Protein AF-X1T463-F1 (afdb_monomer_lite)

Radius of gyration: 20.45 Å; chains: 1; bounding box: 51×56×55 Å

Organism: NCBI:txid412755

InterPro domains:
  IPR014061 Lon-like protease BrxL-like [PF13337] (107-219)
  IPR046838 BREX system Lon protease-like BrxL, N-terminal [PF20442] (1-94)

Structure (mmCIF, N/CA/C/O backbone):
data_AF-X1T463-F1
#
_entry.id   AF-X1T463-F1
#
loop_
_atom_site.group_PDB
_atom_site.id
_atom_site.type_symbol
_atom_site.label_atom_id
_atom_site.label_alt_id
_atom_site.label_comp_id
_atom_site.label_asym_id
_atom_site.label_entity_id
_atom_site.label_seq_id
_atom_site.pdbx_PDB_ins_code
_atom_site.Cartn_x
_atom_site.Cartn_y
_atom_site.Cartn_z
_atom_site.occupancy
_atom_site.B_iso_or_equiv
_atom_site.auth_seq_id
_atom_site.auth_comp_id
_atom_site.auth_asym_id
_atom_site.auth_atom_id
_atom_site.pdbx_PDB_model_num
ATOM 1 N N . ASP A 1 1 ? -11.946 -27.436 12.538 1.00 49.44 1 ASP A N 1
ATOM 2 C CA . ASP A 1 1 ? -11.330 -27.493 13.874 1.00 49.44 1 ASP A CA 1
ATOM 3 C C . ASP A 1 1 ? -10.670 -26.174 14.227 1.00 49.44 1 ASP A C 1
ATOM 5 O O . ASP A 1 1 ? -10.224 -25.470 13.329 1.00 49.44 1 ASP A O 1
ATOM 9 N N . GLU A 1 2 ? -10.655 -25.812 15.508 1.00 64.44 2 GLU A N 1
ATOM 10 C CA . GLU A 1 2 ? -10.089 -24.546 16.008 1.00 64.44 2 GLU A CA 1
ATOM 11 C C . GLU A 1 2 ? -8.576 -24.458 15.723 1.00 64.44 2 GLU A C 1
ATOM 13 O O . GLU A 1 2 ? -8.094 -23.433 15.250 1.00 64.44 2 GLU A O 1
ATOM 18 N N . ASP A 1 3 ? -7.867 -25.585 15.845 1.00 72.19 3 ASP A N 1
ATOM 19 C CA . ASP A 1 3 ? -6.441 -25.711 15.514 1.00 72.19 3 ASP A CA 1
ATOM 20 C C . ASP A 1 3 ? -6.144 -25.507 14.016 1.00 72.19 3 ASP A C 1
ATOM 22 O O . ASP A 1 3 ? -5.152 -24.878 13.648 1.00 72.19 3 ASP A O 1
ATOM 26 N N . GLU A 1 4 ? -7.023 -25.996 13.137 1.00 56.44 4 GLU A N 1
ATOM 27 C CA . GLU A 1 4 ? -6.893 -25.849 11.680 1.00 56.44 4 GLU A CA 1
ATOM 28 C C . GLU A 1 4 ? -7.124 -24.391 11.242 1.00 56.44 4 GLU A C 1
ATOM 30 O O . GLU A 1 4 ? -6.445 -23.877 10.348 1.00 56.44 4 GLU A O 1
ATOM 35 N N . ILE A 1 5 ? -8.049 -23.694 11.913 1.00 61.88 5 ILE A N 1
ATOM 36 C CA . ILE A 1 5 ? -8.297 -22.260 11.711 1.00 61.88 5 ILE A CA 1
ATOM 37 C C . ILE A 1 5 ? -7.082 -21.446 12.170 1.00 61.88 5 ILE A C 1
ATOM 39 O O . ILE A 1 5 ? -6.636 -20.558 11.442 1.00 61.88 5 ILE A O 1
ATOM 43 N N . ASP A 1 6 ? -6.511 -21.772 13.328 1.00 70.19 6 ASP A N 1
ATOM 44 C CA . ASP A 1 6 ? -5.327 -21.106 13.877 1.00 70.19 6 ASP A CA 1
ATOM 45 C C . ASP A 1 6 ? -4.077 -21.311 13.012 1.00 70.19 6 ASP A C 1
ATOM 47 O O . ASP A 1 6 ? -3.288 -20.382 12.797 1.00 70.19 6 ASP A O 1
ATOM 51 N N . GLU A 1 7 ? -3.880 -22.518 12.484 1.00 70.94 7 GLU A N 1
ATOM 52 C CA . GLU A 1 7 ? -2.789 -22.813 11.558 1.00 70.94 7 GLU A CA 1
ATOM 53 C C . GLU A 1 7 ? -2.976 -22.068 10.227 1.00 70.94 7 GLU A C 1
ATOM 55 O O . GLU A 1 7 ? -2.044 -21.416 9.739 1.00 70.94 7 GLU A O 1
ATOM 60 N N . GLY A 1 8 ? -4.200 -22.061 9.691 1.00 56.19 8 GLY A N 1
ATOM 61 C CA . GLY A 1 8 ? -4.563 -21.283 8.508 1.00 56.19 8 GLY A CA 1
ATOM 62 C C . GLY A 1 8 ? -4.327 -19.779 8.688 1.00 56.19 8 GLY A C 1
ATOM 63 O O . GLY A 1 8 ? -3.734 -19.136 7.815 1.00 56.19 8 GLY A O 1
ATOM 64 N N . LEU A 1 9 ? -4.713 -19.218 9.839 1.00 64.50 9 LEU A N 1
ATOM 65 C CA . LEU A 1 9 ? -4.503 -17.809 10.184 1.00 64.50 9 LEU A CA 1
ATOM 66 C C . LEU A 1 9 ? -3.016 -17.451 10.241 1.00 64.50 9 LEU A C 1
ATOM 68 O O . LEU A 1 9 ? -2.612 -16.454 9.640 1.00 64.50 9 LEU A O 1
ATOM 72 N N . LYS A 1 10 ? -2.179 -18.283 10.873 1.00 67.62 10 LYS A N 1
ATOM 73 C CA . LYS A 1 10 ? -0.721 -18.065 10.946 1.00 67.62 10 LYS A CA 1
ATOM 74 C C . LYS A 1 10 ? -0.061 -18.067 9.569 1.00 67.62 10 LYS A C 1
ATOM 76 O O . LYS A 1 10 ? 0.870 -17.295 9.326 1.00 67.62 10 LYS A O 1
ATOM 81 N N . ILE A 1 11 ? -0.523 -18.925 8.658 1.00 65.56 11 ILE A N 1
ATOM 82 C CA . ILE A 1 11 ? -0.016 -18.971 7.281 1.00 65.56 11 ILE A CA 1
ATOM 83 C C . ILE A 1 11 ? -0.387 -17.686 6.538 1.00 65.56 11 ILE A C 1
ATOM 85 O O . ILE A 1 11 ? 0.474 -17.086 5.890 1.00 65.56 11 ILE A O 1
ATOM 89 N N . VAL A 1 12 ? -1.642 -17.246 6.647 1.00 64.62 12 VAL A N 1
ATOM 90 C CA . VAL A 1 12 ? -2.126 -16.011 6.018 1.00 64.62 12 VAL A CA 1
ATOM 91 C C . VAL A 1 12 ? -1.382 -14.796 6.571 1.00 64.62 12 VAL A C 1
ATOM 93 O O . VAL A 1 12 ? -0.858 -13.999 5.794 1.00 64.62 12 VAL A O 1
ATOM 96 N N . GLU A 1 13 ? -1.245 -14.690 7.892 1.00 64.81 13 GLU A N 1
ATOM 97 C CA . GLU A 1 13 ? -0.521 -13.602 8.553 1.00 64.81 13 GLU A CA 1
ATOM 98 C C . GLU A 1 13 ? 0.937 -13.527 8.086 1.00 64.81 13 GLU A C 1
ATOM 100 O O . GLU A 1 13 ? 1.422 -12.452 7.724 1.00 64.81 13 GLU A O 1
ATOM 105 N N . ARG A 1 14 ? 1.627 -14.673 8.014 1.00 68.50 14 ARG A N 1
ATOM 106 C CA . ARG A 1 14 ? 3.001 -14.742 7.504 1.00 68.50 14 ARG A CA 1
ATOM 107 C C . ARG A 1 14 ? 3.087 -14.275 6.052 1.00 68.50 14 ARG A C 1
ATOM 109 O O . ARG A 1 14 ? 3.923 -13.435 5.736 1.00 68.50 14 ARG A O 1
ATOM 116 N N . GLN A 1 15 ? 2.208 -14.768 5.179 1.00 64.19 15 GLN A N 1
ATOM 117 C CA . GLN A 1 15 ? 2.212 -14.375 3.766 1.00 64.19 15 GLN A CA 1
ATOM 118 C C . GLN A 1 15 ? 1.964 -12.878 3.577 1.00 64.19 15 GLN A C 1
ATOM 120 O O . GLN A 1 15 ? 2.622 -12.250 2.750 1.00 64.19 15 GLN A O 1
ATOM 125 N N . LEU A 1 16 ? 1.042 -12.299 4.344 1.00 67.88 16 LEU A N 1
ATOM 126 C CA . LEU A 1 16 ? 0.746 -10.872 4.288 1.00 67.88 16 LEU A CA 1
ATOM 127 C C . LEU A 1 16 ? 1.915 -10.046 4.818 1.00 67.88 16 LEU A C 1
ATOM 129 O O . LEU A 1 16 ? 2.286 -9.050 4.200 1.00 67.88 16 LEU A O 1
ATOM 133 N N . LYS A 1 17 ? 2.541 -10.477 5.917 1.00 70.31 17 LYS A N 1
ATOM 134 C CA . LYS A 1 17 ? 3.707 -9.805 6.492 1.00 70.31 17 LYS A CA 1
ATOM 135 C C . LYS A 1 17 ? 4.888 -9.770 5.524 1.00 70.31 17 LYS A C 1
ATOM 137 O O . LYS A 1 17 ? 5.495 -8.716 5.381 1.00 70.31 17 LYS A O 1
ATOM 142 N N . ASP A 1 18 ? 5.176 -10.885 4.860 1.00 77.00 18 ASP A N 1
ATOM 143 C CA . ASP A 1 18 ? 6.346 -11.015 3.985 1.00 77.00 18 ASP A CA 1
ATOM 144 C C . ASP A 1 18 ? 6.153 -10.327 2.623 1.00 77.00 18 ASP A C 1
ATOM 146 O O . ASP A 1 18 ? 7.129 -9.979 1.961 1.00 77.00 18 ASP A O 1
ATOM 150 N N . ARG A 1 19 ? 4.900 -10.136 2.186 1.00 81.44 19 ARG A N 1
ATOM 151 C CA . ARG A 1 19 ? 4.562 -9.554 0.874 1.00 81.44 19 ARG A CA 1
ATOM 152 C C . ARG A 1 19 ? 4.104 -8.096 0.948 1.00 81.44 19 ARG A C 1
ATOM 154 O O . ARG A 1 19 ? 3.990 -7.454 -0.090 1.00 81.44 19 ARG A O 1
ATOM 161 N N . THR A 1 20 ? 3.819 -7.555 2.129 1.00 77.62 20 THR A N 1
ATOM 162 C CA . THR A 1 20 ? 3.377 -6.159 2.266 1.00 77.62 20 THR A CA 1
ATOM 163 C C . THR A 1 20 ? 4.576 -5.235 2.410 1.00 77.62 20 THR A C 1
ATOM 165 O O . THR A 1 20 ? 5.331 -5.345 3.372 1.00 77.62 20 THR A O 1
ATOM 168 N N . VAL A 1 21 ? 4.708 -4.277 1.495 1.00 75.50 21 VAL A N 1
ATOM 169 C CA . VAL A 1 21 ? 5.721 -3.221 1.589 1.00 75.50 21 VAL A CA 1
ATOM 170 C C . VAL A 1 21 ? 5.314 -2.231 2.680 1.00 75.50 21 VAL A C 1
ATOM 172 O O . VAL A 1 21 ? 4.239 -1.627 2.616 1.00 75.50 21 VAL A O 1
ATOM 175 N N . ARG A 1 22 ? 6.160 -2.055 3.696 1.00 76.44 22 ARG A N 1
ATOM 176 C CA . ARG A 1 22 ? 5.941 -1.059 4.752 1.00 76.44 22 ARG A CA 1
ATOM 177 C C . ARG A 1 22 ? 6.612 0.259 4.386 1.00 76.44 22 ARG A C 1
ATOM 179 O O . ARG A 1 22 ? 7.551 0.299 3.595 1.00 76.44 22 ARG A O 1
ATOM 186 N N . THR A 1 23 ? 6.149 1.347 4.998 1.00 72.50 23 THR A N 1
ATOM 187 C CA . THR A 1 23 ? 6.783 2.661 4.835 1.00 72.50 23 THR A CA 1
ATOM 188 C C . THR A 1 23 ? 8.263 2.590 5.219 1.00 72.50 23 THR A C 1
ATOM 190 O O . THR A 1 23 ? 8.583 2.216 6.347 1.00 72.50 23 THR A O 1
ATOM 193 N N . GLY A 1 24 ? 9.148 2.983 4.305 1.00 75.25 24 GLY A N 1
ATOM 194 C CA . GLY A 1 24 ? 10.603 2.923 4.469 1.00 75.25 24 GLY A CA 1
ATOM 195 C C . GLY A 1 24 ? 11.260 1.622 3.987 1.00 75.25 24 GLY A C 1
ATOM 196 O O . GLY A 1 24 ? 12.488 1.551 3.963 1.00 75.25 24 GLY A O 1
ATOM 197 N N . GLU A 1 25 ? 10.488 0.601 3.599 1.00 81.31 25 GLU A N 1
ATOM 198 C CA . GLU A 1 25 ? 10.998 -0.672 3.059 1.00 81.31 25 GLU A CA 1
ATOM 199 C C . GLU A 1 25 ? 10.956 -0.721 1.520 1.00 81.31 25 GLU A C 1
ATOM 201 O O . GLU A 1 25 ? 11.234 -1.755 0.913 1.00 81.31 25 GLU A O 1
ATOM 206 N N . GLU A 1 26 ? 10.638 0.390 0.852 1.00 87.69 26 GLU A N 1
ATOM 207 C CA . GLU A 1 26 ? 10.436 0.431 -0.599 1.00 87.69 26 GLU A CA 1
ATOM 208 C C . GLU A 1 26 ? 11.714 0.036 -1.356 1.00 87.69 26 GLU A C 1
ATOM 210 O O . GLU A 1 26 ? 11.684 -0.773 -2.287 1.00 87.69 26 GLU A O 1
ATOM 215 N N . GLU A 1 27 ? 12.862 0.565 -0.923 1.00 93.38 27 GLU A N 1
ATOM 216 C CA . GLU A 1 27 ? 14.169 0.246 -1.510 1.00 93.38 27 GLU A CA 1
ATOM 217 C C . GLU A 1 27 ? 14.628 -1.181 -1.193 1.00 93.38 27 GLU A C 1
ATOM 219 O O . GLU A 1 27 ? 15.359 -1.780 -1.980 1.00 93.38 27 GLU A O 1
ATOM 224 N N . LEU A 1 28 ? 14.154 -1.767 -0.089 1.00 92.81 28 LEU A N 1
ATOM 225 C CA . LEU A 1 28 ? 14.474 -3.144 0.281 1.00 92.81 28 LEU A CA 1
ATOM 226 C C . LEU A 1 28 ? 13.847 -4.134 -0.709 1.00 92.81 28 LEU A C 1
ATOM 228 O O . LEU A 1 28 ? 14.531 -5.023 -1.214 1.00 92.81 28 LEU A O 1
ATOM 232 N N . PHE A 1 29 ? 12.574 -3.934 -1.062 1.00 92.94 29 PHE A N 1
ATOM 233 C CA . PHE A 1 29 ? 11.896 -4.758 -2.067 1.00 92.94 29 PHE A CA 1
ATOM 234 C C . PHE A 1 29 ? 12.511 -4.596 -3.463 1.00 92.94 29 PHE A C 1
ATOM 236 O O . PHE A 1 29 ? 12.676 -5.586 -4.179 1.00 92.94 29 PHE A O 1
ATOM 243 N N . LYS A 1 30 ? 12.916 -3.377 -3.844 1.00 95.88 30 LYS A N 1
ATOM 244 C CA . LYS A 1 30 ? 13.639 -3.135 -5.105 1.00 95.88 30 LYS A CA 1
ATOM 245 C C . LYS A 1 30 ? 14.995 -3.839 -5.131 1.00 95.88 30 LYS A C 1
ATOM 247 O O . LYS A 1 30 ? 15.339 -4.455 -6.140 1.00 95.88 30 LYS A O 1
ATOM 252 N N . ALA A 1 31 ? 15.749 -3.773 -4.033 1.00 96.38 31 ALA A N 1
ATOM 253 C CA . ALA A 1 31 ? 17.024 -4.468 -3.894 1.00 96.38 31 ALA A CA 1
ATOM 254 C C . ALA A 1 31 ? 16.841 -5.988 -3.992 1.00 96.38 31 ALA A C 1
ATOM 256 O O . ALA A 1 31 ? 17.559 -6.636 -4.747 1.00 96.38 31 ALA A O 1
ATOM 257 N N . TRP A 1 32 ? 15.824 -6.553 -3.334 1.00 96.06 32 TRP A N 1
ATOM 258 C CA . TRP A 1 32 ? 15.514 -7.979 -3.450 1.00 96.06 32 TRP A CA 1
ATOM 259 C C . TRP A 1 32 ? 15.142 -8.396 -4.867 1.00 96.06 32 TRP A C 1
ATOM 261 O O . TRP A 1 32 ? 15.651 -9.416 -5.328 1.00 96.06 32 TRP A O 1
ATOM 271 N N . ALA A 1 33 ? 14.317 -7.615 -5.571 1.00 96.31 33 ALA A N 1
ATOM 272 C CA . ALA A 1 33 ? 14.009 -7.880 -6.974 1.00 96.31 33 ALA A CA 1
ATOM 273 C C . ALA A 1 33 ? 15.292 -7.913 -7.821 1.00 96.31 33 ALA A C 1
ATOM 275 O O . ALA A 1 33 ? 15.466 -8.809 -8.639 1.00 96.31 33 ALA A O 1
ATOM 276 N N . ARG A 1 34 ? 16.223 -6.980 -7.583 1.00 96.12 34 ARG A N 1
ATOM 277 C CA . ARG A 1 34 ? 17.514 -6.915 -8.282 1.00 96.12 34 ARG A CA 1
ATOM 278 C C . ARG A 1 34 ? 18.449 -8.080 -7.952 1.00 96.12 34 ARG A C 1
ATOM 280 O O . ARG A 1 34 ? 19.090 -8.605 -8.854 1.00 96.12 34 ARG A O 1
ATOM 287 N N . GLU A 1 35 ? 18.574 -8.449 -6.682 1.00 95.62 35 GLU A N 1
ATOM 288 C CA . GLU A 1 35 ? 19.527 -9.469 -6.222 1.00 95.62 35 GLU A CA 1
ATOM 289 C C . GLU A 1 35 ? 19.042 -10.892 -6.497 1.00 95.62 35 GLU A C 1
ATOM 291 O O . GLU A 1 35 ? 19.828 -11.757 -6.874 1.00 95.62 35 GLU A O 1
ATOM 296 N N . LYS A 1 36 ? 17.743 -11.140 -6.308 1.00 94.06 36 LYS A N 1
ATOM 297 C CA . LYS A 1 36 ? 17.123 -12.466 -6.451 1.00 94.06 36 LYS A CA 1
ATOM 298 C C . LYS A 1 36 ? 16.474 -12.667 -7.822 1.00 94.06 36 LYS A C 1
ATOM 300 O O . LYS A 1 36 ? 15.948 -13.741 -8.095 1.00 94.06 36 LYS A O 1
ATOM 305 N N . GLY A 1 37 ? 16.451 -11.629 -8.658 1.00 91.62 37 GLY A N 1
ATOM 306 C CA . GLY A 1 37 ? 15.768 -11.590 -9.954 1.00 91.62 37 GLY A CA 1
ATOM 307 C C . GLY A 1 37 ? 14.256 -11.361 -9.859 1.00 91.62 37 GLY A C 1
ATOM 308 O O . GLY A 1 37 ? 13.669 -10.782 -10.771 1.00 91.62 37 GLY A O 1
ATOM 309 N N . SER A 1 38 ? 13.621 -11.763 -8.754 1.00 94.75 38 SER A N 1
ATOM 310 C CA . SER A 1 38 ? 12.189 -11.567 -8.518 1.00 94.75 38 SER A CA 1
ATOM 311 C C . SER A 1 38 ? 11.845 -11.388 -7.038 1.00 94.75 38 SER A C 1
ATOM 313 O O . SER A 1 38 ? 12.544 -11.874 -6.144 1.00 94.75 38 SER A O 1
ATOM 315 N N . VAL A 1 39 ? 10.741 -10.690 -6.775 1.00 96.44 39 VAL A N 1
ATOM 316 C CA . VAL A 1 39 ? 10.135 -10.553 -5.451 1.00 96.44 39 VAL A CA 1
ATOM 317 C C . VAL A 1 39 ? 8.614 -10.592 -5.567 1.00 96.44 39 VAL A C 1
ATOM 319 O O . VAL A 1 39 ? 8.021 -9.978 -6.455 1.00 96.44 39 VAL A O 1
ATOM 322 N N . LYS A 1 40 ? 7.973 -11.304 -4.638 1.00 94.69 40 LYS A N 1
ATOM 323 C CA . LYS A 1 40 ? 6.519 -11.265 -4.490 1.00 94.69 40 LYS A CA 1
ATOM 324 C C . LYS A 1 40 ? 6.122 -10.152 -3.538 1.00 94.69 40 LYS A C 1
ATOM 326 O O . LYS A 1 40 ? 6.644 -10.095 -2.428 1.00 94.69 40 LYS A O 1
ATOM 331 N N . LEU A 1 41 ? 5.165 -9.328 -3.939 1.00 89.69 41 LEU A N 1
ATOM 332 C CA . LEU A 1 41 ? 4.593 -8.301 -3.075 1.00 89.69 41 LEU A CA 1
ATOM 333 C C . LEU A 1 41 ? 3.092 -8.136 -3.304 1.00 89.69 41 LEU A C 1
ATOM 335 O O . LEU A 1 41 ? 2.555 -8.616 -4.295 1.00 89.69 41 LEU A O 1
ATOM 339 N N . ILE A 1 42 ? 2.420 -7.445 -2.394 1.00 85.56 42 ILE A N 1
ATOM 340 C CA . ILE A 1 42 ? 1.040 -7.000 -2.555 1.00 85.56 42 ILE A CA 1
ATOM 341 C C . ILE A 1 42 ? 1.058 -5.495 -2.790 1.00 85.56 42 ILE A C 1
ATOM 343 O O . ILE A 1 42 ? 1.571 -4.750 -1.957 1.00 85.56 42 ILE A O 1
ATOM 347 N N . ASP A 1 43 ? 0.476 -5.050 -3.900 1.00 85.12 43 ASP A N 1
ATOM 348 C CA . ASP A 1 43 ? 0.340 -3.624 -4.202 1.00 85.12 43 ASP A CA 1
ATOM 349 C C . ASP A 1 43 ? -0.973 -3.326 -4.931 1.00 85.12 43 ASP A C 1
ATOM 351 O O . ASP A 1 43 ? -1.619 -4.220 -5.486 1.00 85.12 43 ASP A O 1
ATOM 355 N N . LEU A 1 44 ? -1.356 -2.050 -4.931 1.00 82.81 44 LEU A N 1
ATOM 356 C CA . LEU A 1 44 ? -2.313 -1.511 -5.884 1.00 82.81 44 LEU A CA 1
ATOM 357 C C . LEU A 1 44 ? -1.629 -1.458 -7.249 1.00 82.81 44 LEU A C 1
ATOM 359 O O . LEU A 1 44 ? -0.644 -0.745 -7.409 1.00 82.81 44 LEU A O 1
ATOM 363 N N . ILE A 1 45 ? -2.164 -2.172 -8.233 1.00 89.62 45 ILE A N 1
ATOM 364 C CA . ILE A 1 45 ? -1.700 -2.068 -9.612 1.00 89.62 45 ILE A CA 1
ATOM 365 C C . ILE A 1 45 ? -2.644 -1.169 -10.409 1.00 89.62 45 ILE A C 1
ATOM 367 O O . ILE A 1 45 ? -3.855 -1.402 -10.467 1.00 89.62 45 ILE A O 1
ATOM 371 N N . LYS A 1 46 ? -2.067 -0.149 -11.044 1.00 93.06 46 LYS A N 1
ATOM 372 C CA . LYS A 1 46 ? -2.691 0.628 -12.121 1.00 93.06 46 LYS A CA 1
ATOM 373 C C . LYS A 1 46 ? -1.859 0.477 -13.379 1.00 93.06 46 LYS A C 1
ATOM 375 O O . LYS A 1 46 ? -0.652 0.281 -13.280 1.00 93.06 46 LYS A O 1
ATOM 380 N N . ALA A 1 47 ? -2.471 0.610 -14.544 1.00 95.69 47 ALA A N 1
ATOM 381 C CA . ALA A 1 47 ? -1.763 0.682 -15.808 1.00 95.69 47 ALA A CA 1
ATOM 382 C C . ALA A 1 47 ? -2.283 1.833 -16.663 1.00 95.69 47 ALA A C 1
ATOM 384 O O . ALA A 1 47 ? -3.402 2.311 -16.500 1.00 95.69 47 ALA A O 1
ATOM 385 N N . ARG A 1 48 ? -1.445 2.271 -17.596 1.00 95.62 48 ARG A N 1
ATOM 386 C CA . ARG A 1 48 ? -1.785 3.273 -18.606 1.00 95.62 48 ARG A CA 1
ATOM 387 C C . ARG A 1 48 ? -1.113 2.931 -19.925 1.00 95.62 48 ARG A C 1
ATOM 389 O O . ARG A 1 48 ? -0.063 2.287 -19.942 1.00 95.62 48 ARG A O 1
ATOM 396 N N . LEU A 1 49 ? -1.691 3.424 -21.014 1.00 95.88 49 LEU A N 1
ATOM 397 C CA . LEU A 1 49 ? -1.052 3.389 -22.323 1.00 95.88 49 LEU A CA 1
ATOM 398 C C . LEU A 1 49 ? 0.095 4.409 -22.362 1.00 95.88 49 LEU A C 1
ATOM 400 O O . LEU A 1 49 ? -0.100 5.600 -22.105 1.00 95.88 49 LEU A O 1
ATOM 404 N N . ASP A 1 50 ? 1.294 3.951 -22.694 1.00 94.81 50 ASP A N 1
ATOM 405 C CA . ASP A 1 50 ? 2.412 4.797 -23.084 1.00 94.81 50 ASP A CA 1
ATOM 406 C C . ASP A 1 50 ? 2.414 4.962 -24.605 1.00 94.81 50 ASP A C 1
ATOM 408 O O . ASP A 1 50 ? 3.076 4.227 -25.336 1.00 94.81 50 ASP A O 1
ATOM 412 N N . SER A 1 51 ? 1.674 5.964 -25.081 1.00 93.06 51 SER A N 1
ATOM 413 C CA . SER A 1 51 ? 1.496 6.234 -26.512 1.00 93.06 51 SER A CA 1
ATOM 414 C C . SER A 1 51 ? 2.790 6.568 -27.259 1.00 93.06 51 SER A C 1
ATOM 416 O O . SER A 1 51 ? 2.811 6.516 -28.484 1.00 93.06 51 SER A O 1
ATOM 418 N N . LYS A 1 52 ? 3.878 6.910 -26.553 1.00 92.06 52 LYS A N 1
ATOM 419 C CA . LYS A 1 52 ? 5.178 7.184 -27.184 1.00 92.06 52 LYS A CA 1
ATOM 420 C C . LYS A 1 52 ? 5.903 5.912 -27.602 1.00 92.06 52 LYS A C 1
ATOM 422 O O . LYS A 1 52 ? 6.630 5.938 -28.587 1.00 92.06 52 LYS A O 1
ATOM 427 N N . ASN A 1 53 ? 5.736 4.845 -26.827 1.00 90.44 53 ASN A N 1
ATOM 428 C CA . ASN A 1 53 ? 6.431 3.573 -27.017 1.00 90.44 53 ASN A CA 1
ATOM 429 C C . ASN A 1 53 ? 5.473 2.441 -27.415 1.00 90.44 53 ASN A C 1
ATOM 431 O O . ASN A 1 53 ? 5.900 1.293 -27.438 1.00 90.44 53 ASN A O 1
ATOM 435 N N . ASP A 1 54 ? 4.203 2.768 -27.675 1.00 92.94 54 ASP A N 1
ATOM 436 C CA . ASP A 1 54 ? 3.135 1.840 -28.064 1.00 92.94 54 ASP A CA 1
ATOM 437 C C . ASP A 1 54 ? 3.067 0.584 -27.177 1.00 92.94 54 ASP A C 1
ATOM 439 O O . ASP A 1 54 ? 3.087 -0.551 -27.640 1.00 92.94 54 ASP A O 1
ATOM 443 N N . CYS A 1 55 ? 3.073 0.796 -25.860 1.00 94.56 55 CYS A N 1
ATOM 444 C CA . CYS A 1 55 ? 3.008 -0.282 -24.874 1.00 94.56 55 CYS A CA 1
ATOM 445 C C . CYS A 1 55 ? 2.265 0.165 -23.618 1.00 94.56 55 CYS A C 1
ATOM 447 O O . CYS A 1 55 ? 2.100 1.360 -23.358 1.00 94.56 55 CYS A O 1
ATOM 449 N N . PHE A 1 56 ? 1.848 -0.793 -22.796 1.00 97.25 56 PHE A N 1
ATOM 450 C CA . PHE A 1 56 ? 1.342 -0.494 -21.463 1.00 97.25 56 PHE A CA 1
ATOM 451 C C . PHE A 1 56 ? 2.469 -0.407 -20.431 1.00 97.25 56 PHE A C 1
ATOM 453 O O . PHE A 1 56 ? 3.466 -1.130 -20.481 1.00 97.25 56 PHE A O 1
ATOM 460 N N . VAL A 1 57 ? 2.280 0.467 -19.445 1.00 97.50 57 VAL A N 1
ATOM 461 C CA . VAL A 1 57 ? 3.123 0.535 -18.248 1.00 97.50 57 VAL A CA 1
ATOM 462 C C . VAL A 1 57 ? 2.271 0.537 -16.996 1.00 97.50 57 VAL A C 1
ATOM 464 O O . VAL A 1 57 ? 1.203 1.149 -16.965 1.00 97.50 57 VAL A O 1
ATOM 467 N N . ALA A 1 58 ? 2.772 -0.132 -15.965 1.00 97.50 58 ALA A N 1
ATOM 468 C CA . ALA A 1 58 ? 2.142 -0.220 -14.665 1.00 97.50 58 ALA A CA 1
ATOM 469 C C . ALA A 1 58 ? 2.769 0.745 -13.647 1.00 97.50 58 ALA A C 1
ATOM 471 O O . ALA A 1 58 ? 3.966 1.055 -13.683 1.00 97.50 58 ALA A O 1
ATOM 472 N N . GLU A 1 59 ? 1.939 1.187 -12.710 1.00 95.94 59 GLU A N 1
ATOM 473 C CA . GLU A 1 59 ? 2.310 1.943 -11.522 1.00 95.94 59 GLU A CA 1
ATOM 474 C C . GLU A 1 59 ? 2.105 1.075 -10.276 1.00 95.94 59 GLU A C 1
ATOM 476 O O . GLU A 1 59 ? 1.052 0.456 -10.114 1.00 95.94 59 GLU A O 1
ATOM 481 N N . LEU A 1 60 ? 3.125 1.063 -9.414 1.00 93.50 60 LEU A N 1
ATOM 482 C CA . LEU A 1 60 ? 3.192 0.372 -8.126 1.00 93.50 60 LEU A CA 1
ATOM 483 C C . LEU A 1 60 ? 3.462 1.414 -7.027 1.00 93.50 60 LEU A C 1
ATOM 485 O O . LEU A 1 60 ? 4.628 1.752 -6.765 1.00 93.50 60 LEU A O 1
ATOM 489 N N . PRO A 1 61 ? 2.406 1.992 -6.421 1.00 84.25 61 PRO A N 1
ATOM 490 C CA . PRO A 1 61 ? 2.526 3.100 -5.481 1.00 84.25 61 PRO A CA 1
ATOM 491 C C . PRO A 1 61 ? 3.330 2.749 -4.232 1.00 84.25 61 PRO A C 1
ATOM 493 O O . PRO A 1 61 ? 4.097 3.592 -3.769 1.00 84.25 61 PRO A O 1
ATOM 496 N N . SER A 1 62 ? 3.211 1.519 -3.714 1.00 79.81 62 SER A N 1
ATOM 497 C CA . SER A 1 62 ? 3.952 1.103 -2.517 1.00 79.81 62 SER A CA 1
ATOM 498 C C . SER A 1 62 ? 5.463 1.090 -2.742 1.00 79.81 62 SER A C 1
ATOM 500 O O . SER A 1 62 ? 6.218 1.240 -1.792 1.00 79.81 62 SER A O 1
ATOM 502 N N . LEU A 1 63 ? 5.917 0.959 -3.992 1.00 86.81 63 LEU A N 1
ATOM 503 C CA . LEU A 1 63 ? 7.333 1.038 -4.365 1.00 86.81 63 LEU A CA 1
ATOM 504 C C . LEU A 1 63 ? 7.727 2.386 -4.990 1.00 86.81 63 LEU A C 1
ATOM 506 O O . LEU A 1 63 ? 8.901 2.610 -5.296 1.00 86.81 63 LEU A O 1
ATOM 510 N N . GLY A 1 64 ? 6.769 3.285 -5.225 1.00 87.31 64 GLY A N 1
ATOM 511 C CA . GLY A 1 64 ? 6.994 4.538 -5.947 1.00 87.31 64 GLY A CA 1
ATOM 512 C C . GLY A 1 64 ? 7.452 4.343 -7.400 1.00 87.31 64 GLY A C 1
ATOM 513 O O . GLY A 1 64 ? 8.158 5.199 -7.934 1.00 87.31 64 GLY A O 1
ATOM 514 N N . LEU A 1 65 ? 7.099 3.222 -8.038 1.00 93.62 65 LEU A N 1
ATOM 515 C CA . LEU A 1 65 ? 7.441 2.932 -9.435 1.00 93.62 65 LEU A CA 1
ATOM 516 C C . LEU A 1 65 ? 6.269 3.310 -10.350 1.00 93.62 65 LEU A C 1
ATOM 518 O O . LEU A 1 65 ? 5.142 2.918 -10.080 1.00 93.62 65 LEU A O 1
ATOM 522 N N . ARG A 1 66 ? 6.526 4.042 -11.442 1.00 94.38 66 ARG A N 1
ATOM 523 C CA . ARG A 1 66 ? 5.481 4.563 -12.361 1.00 94.38 66 ARG A CA 1
ATOM 524 C C . ARG A 1 66 ? 5.577 4.080 -13.808 1.00 94.38 66 ARG A C 1
ATOM 526 O O . ARG A 1 66 ? 4.705 4.376 -14.625 1.00 94.38 66 ARG A O 1
ATOM 533 N N . ASP A 1 67 ? 6.674 3.408 -14.122 1.00 95.19 67 ASP A N 1
ATOM 534 C CA . ASP A 1 67 ? 7.034 2.967 -15.467 1.00 95.19 67 ASP A CA 1
ATOM 535 C C . ASP A 1 67 ? 7.503 1.506 -15.409 1.00 95.19 67 ASP A C 1
ATOM 537 O O . ASP A 1 67 ? 8.584 1.157 -15.885 1.00 95.19 67 ASP A O 1
ATOM 541 N N . VAL A 1 68 ? 6.712 0.654 -14.751 1.00 97.81 68 VAL A N 1
ATOM 542 C CA . VAL A 1 68 ? 6.980 -0.785 -14.664 1.00 97.81 68 VAL A CA 1
ATOM 543 C C . VAL A 1 68 ? 6.475 -1.451 -15.937 1.00 97.81 68 VAL A C 1
ATOM 545 O O . VAL A 1 68 ? 5.341 -1.217 -16.355 1.00 97.81 68 VAL A O 1
ATOM 548 N N . ARG A 1 69 ? 7.304 -2.278 -16.575 1.00 97.44 69 ARG A N 1
ATOM 549 C CA . ARG A 1 69 ? 6.891 -3.016 -17.774 1.00 97.44 69 ARG A CA 1
ATOM 550 C C . ARG A 1 69 ? 5.802 -4.025 -17.422 1.00 97.44 69 ARG A C 1
ATOM 552 O O . ARG A 1 69 ? 5.886 -4.702 -16.398 1.00 97.44 69 ARG A O 1
ATOM 559 N N . ILE A 1 70 ? 4.813 -4.161 -18.292 1.00 97.38 70 ILE A N 1
ATOM 560 C CA . ILE A 1 70 ? 3.733 -5.134 -18.151 1.00 97.38 70 ILE A CA 1
ATOM 561 C C . ILE A 1 70 ? 3.355 -5.658 -19.535 1.00 97.38 70 ILE A C 1
ATOM 563 O O . ILE A 1 70 ? 3.390 -4.915 -20.510 1.00 97.38 70 ILE A O 1
ATOM 567 N N . ASN A 1 71 ? 3.052 -6.951 -19.633 1.00 95.88 71 ASN A N 1
ATOM 568 C CA . ASN A 1 71 ? 2.645 -7.557 -20.896 1.00 95.88 71 ASN A CA 1
ATOM 569 C C . ASN A 1 71 ? 1.201 -7.170 -21.249 1.00 95.88 71 ASN A C 1
ATOM 571 O O . ASN A 1 71 ? 0.322 -7.276 -20.394 1.00 95.88 71 ASN A O 1
ATOM 575 N N . ASP A 1 72 ? 0.944 -6.824 -22.510 1.00 95.50 72 ASP A N 1
ATOM 576 C CA . ASP A 1 72 ? -0.380 -6.433 -23.011 1.00 95.50 72 ASP A CA 1
ATOM 577 C C . ASP A 1 72 ? -1.476 -7.451 -22.682 1.00 95.50 72 ASP A C 1
ATOM 579 O O . ASP A 1 72 ? -2.571 -7.067 -22.277 1.00 95.50 72 ASP A O 1
ATOM 583 N N . ARG A 1 73 ? -1.187 -8.758 -22.771 1.00 95.06 73 ARG A N 1
ATOM 584 C CA . ARG A 1 73 ? -2.166 -9.799 -22.416 1.00 95.06 73 ARG A CA 1
ATOM 585 C C . ARG A 1 73 ? -2.582 -9.699 -20.955 1.00 95.06 73 ARG A C 1
ATOM 587 O O . ARG A 1 73 ? -3.763 -9.780 -20.659 1.00 95.06 73 ARG A O 1
ATOM 594 N N . LEU A 1 74 ? -1.630 -9.452 -20.054 1.00 94.31 74 LEU A N 1
ATOM 595 C CA . LEU A 1 74 ? -1.904 -9.321 -18.622 1.00 94.31 74 LEU A CA 1
ATOM 596 C C . LEU A 1 74 ? -2.811 -8.114 -18.330 1.00 94.31 74 LEU A C 1
ATOM 598 O O . LEU A 1 74 ? -3.635 -8.172 -17.415 1.00 94.31 74 LEU A O 1
ATOM 602 N N . VAL A 1 75 ? -2.663 -7.043 -19.118 1.00 94.31 75 VAL A N 1
ATOM 603 C CA . VAL A 1 75 ? -3.520 -5.852 -19.069 1.00 94.31 75 VAL A CA 1
ATOM 604 C C . VAL A 1 75 ? -4.922 -6.168 -19.576 1.00 94.31 75 VAL A C 1
ATOM 606 O O . VAL A 1 75 ? -5.889 -5.884 -18.874 1.00 94.31 75 VAL A O 1
ATOM 609 N N . HIS A 1 76 ? -5.041 -6.792 -20.748 1.00 90.69 76 HIS A N 1
ATOM 610 C CA . HIS A 1 76 ? -6.330 -7.162 -21.340 1.00 90.69 76 HIS A CA 1
ATOM 611 C C . HIS A 1 76 ? -7.102 -8.184 -20.501 1.00 90.69 76 HIS A C 1
ATOM 613 O O . HIS A 1 76 ? -8.309 -8.055 -20.333 1.00 90.69 76 HIS A O 1
ATOM 619 N N . ASP A 1 77 ? -6.412 -9.145 -19.889 1.00 89.38 77 ASP A N 1
ATOM 620 C CA . ASP A 1 77 ? -7.031 -10.115 -18.982 1.00 89.38 77 ASP A CA 1
ATOM 621 C C . ASP A 1 77 ? -7.529 -9.456 -17.680 1.00 89.38 77 ASP A C 1
ATOM 623 O O . ASP A 1 77 ? -8.300 -10.053 -16.928 1.00 89.38 77 ASP A O 1
ATOM 627 N N . ASN A 1 78 ? -7.090 -8.225 -17.382 1.00 85.25 78 ASN A N 1
ATOM 628 C CA . ASN A 1 78 ? -7.423 -7.510 -16.154 1.00 85.25 78 ASN A CA 1
ATOM 629 C C . ASN A 1 78 ? -7.647 -6.004 -16.404 1.00 85.25 78 ASN A C 1
ATOM 631 O O . ASN A 1 78 ? -7.054 -5.165 -15.721 1.00 85.25 78 ASN A O 1
ATOM 635 N N . GLU A 1 79 ? -8.542 -5.650 -17.335 1.00 84.69 79 GLU A N 1
ATOM 636 C CA . GLU A 1 79 ? -8.767 -4.266 -17.810 1.00 84.69 79 GLU A CA 1
ATOM 637 C C . GLU A 1 79 ? -9.035 -3.240 -16.700 1.00 84.69 79 GLU A C 1
ATOM 639 O O . GLU A 1 79 ? -8.753 -2.055 -16.863 1.00 84.69 79 GLU A O 1
ATOM 644 N N . ARG A 1 80 ? -9.509 -3.682 -15.527 1.00 81.38 80 ARG A N 1
ATOM 645 C CA . ARG A 1 80 ? -9.690 -2.830 -14.343 1.00 81.38 80 ARG A CA 1
ATOM 646 C C . ARG A 1 80 ? -8.421 -2.052 -13.969 1.00 81.38 80 ARG A C 1
ATOM 648 O O . ARG A 1 80 ? -8.531 -0.964 -13.403 1.00 81.38 80 ARG A O 1
ATOM 655 N N . MET A 1 81 ? -7.228 -2.550 -14.305 1.00 85.56 81 MET A N 1
ATOM 656 C CA . MET A 1 81 ? -5.990 -1.800 -14.076 1.00 85.56 81 MET A CA 1
ATOM 657 C C . MET A 1 81 ? -5.906 -0.485 -14.865 1.00 85.56 81 MET A C 1
ATOM 659 O O . MET A 1 81 ? -5.237 0.429 -14.401 1.00 85.56 81 MET A O 1
ATOM 663 N N . LEU A 1 82 ? -6.604 -0.364 -16.000 1.00 85.50 82 LEU A N 1
ATOM 664 C CA . LEU A 1 82 ? -6.657 0.845 -16.836 1.00 85.50 82 LEU A CA 1
ATOM 665 C C . LEU A 1 82 ? -7.624 1.919 -16.305 1.00 85.50 82 LEU A C 1
ATOM 667 O O . LEU A 1 82 ? -7.747 2.985 -16.901 1.00 85.50 82 LEU A O 1
ATOM 671 N N . THR A 1 83 ? -8.322 1.629 -15.207 1.00 81.19 83 THR A N 1
ATOM 672 C CA . THR A 1 83 ? -9.254 2.547 -14.539 1.00 81.19 83 THR A CA 1
ATOM 673 C C . THR A 1 83 ? -8.692 2.928 -13.165 1.00 81.19 83 THR A C 1
ATOM 675 O O . THR A 1 83 ? -7.607 3.501 -13.067 1.00 81.19 83 THR A O 1
ATOM 678 N N . ASP A 1 84 ? -9.361 2.537 -12.084 1.00 69.25 84 ASP A N 1
ATOM 679 C CA . ASP A 1 84 ? -8.954 2.850 -10.712 1.00 69.25 84 ASP A CA 1
ATOM 680 C C . ASP A 1 84 ? -7.867 1.921 -10.168 1.00 69.25 84 ASP A C 1
ATOM 682 O O . ASP A 1 84 ? -7.302 2.174 -9.099 1.00 69.25 84 ASP A O 1
ATOM 686 N N . GLY A 1 85 ? -7.555 0.847 -10.892 1.00 79.50 85 GLY A N 1
ATOM 687 C CA . GLY A 1 85 ? -6.688 -0.211 -10.407 1.00 79.50 85 GLY A CA 1
ATOM 688 C C . GLY A 1 85 ? -7.392 -1.189 -9.474 1.00 79.50 85 GLY A C 1
ATOM 689 O O . GLY A 1 85 ? -8.597 -1.132 -9.204 1.00 79.50 85 GLY A O 1
ATOM 690 N N . PHE A 1 86 ? -6.614 -2.143 -8.987 1.00 76.31 86 PHE A N 1
ATOM 691 C CA . PHE A 1 86 ? -7.029 -3.087 -7.956 1.00 76.31 86 PHE A CA 1
ATOM 692 C C . PHE A 1 86 ? -5.799 -3.615 -7.233 1.00 76.31 86 PHE A C 1
ATOM 694 O O . PHE A 1 86 ? -4.681 -3.518 -7.734 1.00 76.31 86 PHE A O 1
ATOM 701 N N . TYR A 1 87 ? -5.990 -4.169 -6.044 1.00 82.06 87 TYR A N 1
ATOM 702 C CA . TYR A 1 87 ? -4.874 -4.783 -5.349 1.00 82.06 87 TYR A CA 1
ATOM 703 C C . TYR A 1 87 ? -4.634 -6.208 -5.832 1.00 82.06 87 TYR A C 1
ATOM 705 O O . TYR A 1 87 ? -5.570 -6.989 -6.028 1.00 82.06 87 TYR A O 1
ATOM 713 N N . ALA A 1 88 ? -3.366 -6.560 -5.969 1.00 83.75 88 ALA A N 1
ATOM 714 C CA . ALA A 1 88 ? -2.946 -7.870 -6.422 1.00 83.75 88 ALA A CA 1
ATOM 715 C C . ALA A 1 88 ? -1.700 -8.333 -5.670 1.00 83.75 88 ALA A C 1
ATOM 717 O O . ALA A 1 88 ? -0.885 -7.520 -5.240 1.00 83.75 88 ALA A O 1
ATOM 718 N N . GLU A 1 89 ? -1.545 -9.650 -5.552 1.00 88.38 89 GLU A N 1
ATOM 719 C CA . GLU A 1 89 ? -0.222 -10.235 -5.361 1.00 88.38 89 GLU A CA 1
ATOM 720 C C . GLU A 1 89 ? 0.498 -10.174 -6.707 1.00 88.38 89 GLU A C 1
ATOM 722 O O . GLU A 1 89 ? -0.010 -10.677 -7.709 1.00 88.38 89 GLU A O 1
ATOM 727 N N . LEU A 1 90 ? 1.665 -9.550 -6.728 1.00 94.56 90 LEU A N 1
ATOM 728 C CA . LEU A 1 90 ? 2.472 -9.282 -7.906 1.00 94.56 90 LEU A CA 1
ATOM 729 C C . LEU A 1 90 ? 3.785 -10.047 -7.808 1.00 94.56 90 LEU A C 1
ATOM 731 O O . LEU A 1 90 ? 4.400 -10.093 -6.741 1.00 94.56 90 LEU A O 1
ATOM 735 N N . ASN A 1 91 ? 4.241 -10.591 -8.933 1.00 97.19 91 ASN A N 1
ATOM 736 C CA . ASN A 1 91 ? 5.621 -11.021 -9.104 1.00 97.19 91 ASN A CA 1
ATOM 737 C C . ASN A 1 91 ? 6.393 -9.922 -9.842 1.00 97.19 91 ASN A C 1
ATOM 739 O O . ASN A 1 91 ? 6.245 -9.768 -11.058 1.00 97.19 91 ASN A O 1
ATOM 743 N N . LEU A 1 92 ? 7.170 -9.138 -9.094 1.00 97.81 92 LEU A N 1
ATOM 744 C CA . LEU A 1 92 ? 7.996 -8.060 -9.625 1.00 97.81 92 LEU A CA 1
ATOM 745 C C . LEU A 1 92 ? 9.394 -8.588 -9.921 1.00 97.81 92 LEU A C 1
ATOM 747 O O . LEU A 1 92 ? 10.067 -9.097 -9.025 1.00 97.81 92 LEU A O 1
ATOM 751 N N . THR A 1 93 ? 9.853 -8.406 -11.150 1.00 97.88 93 THR A N 1
ATOM 752 C CA . THR A 1 93 ? 11.191 -8.806 -11.582 1.00 97.88 93 THR A CA 1
ATOM 753 C C . THR A 1 93 ? 12.046 -7.614 -11.956 1.00 97.88 93 THR A C 1
ATOM 755 O O . THR A 1 93 ? 11.545 -6.511 -12.194 1.00 97.88 93 THR A O 1
ATOM 758 N N . TYR A 1 94 ? 13.358 -7.831 -11.960 1.00 97.25 94 TYR A N 1
ATOM 759 C CA . TYR A 1 94 ? 14.348 -6.833 -12.337 1.00 97.25 94 TYR A CA 1
ATOM 760 C C . TYR A 1 94 ? 15.283 -7.397 -13.403 1.00 97.25 94 TYR A C 1
ATOM 762 O O . TYR A 1 94 ? 15.901 -8.442 -13.209 1.00 97.25 94 TYR A O 1
ATOM 770 N N . ASP A 1 95 ? 15.439 -6.657 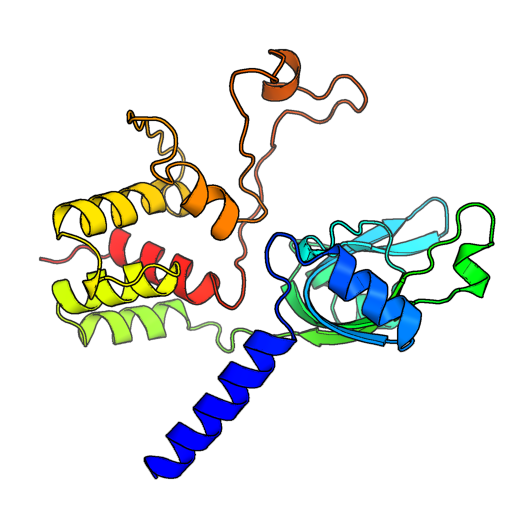-14.497 1.00 95.00 95 ASP A N 1
ATOM 771 C CA . ASP A 1 95 ? 16.379 -6.975 -15.565 1.00 95.00 95 ASP A CA 1
ATOM 772 C C . ASP A 1 95 ? 17.534 -5.963 -15.594 1.00 95.00 95 ASP A C 1
ATOM 774 O O . ASP A 1 95 ? 17.360 -4.776 -15.889 1.00 95.00 95 ASP A O 1
ATOM 778 N N . GLY A 1 96 ? 18.736 -6.449 -15.273 1.00 91.62 96 GLY A N 1
ATOM 779 C CA . GLY A 1 96 ? 19.950 -5.640 -15.240 1.00 91.62 96 GLY A CA 1
ATOM 780 C C . GLY A 1 96 ? 20.507 -5.263 -16.612 1.00 91.62 96 GLY A C 1
ATOM 781 O O . GLY A 1 96 ? 21.228 -4.271 -16.690 1.00 91.62 96 GLY A O 1
ATOM 782 N N . ALA A 1 97 ? 20.181 -6.004 -17.675 1.00 91.75 97 ALA A N 1
ATOM 783 C CA . ALA A 1 97 ? 20.588 -5.651 -19.033 1.00 91.75 97 ALA A CA 1
ATOM 784 C C . ALA A 1 97 ? 19.783 -4.442 -19.521 1.00 91.75 97 ALA A C 1
ATOM 786 O O . ALA A 1 97 ? 20.361 -3.450 -19.960 1.00 91.75 97 ALA A O 1
ATOM 787 N N . ILE A 1 98 ? 18.466 -4.465 -19.297 1.00 89.88 98 ILE A N 1
ATOM 788 C CA . ILE A 1 98 ? 17.574 -3.343 -19.622 1.00 89.88 98 ILE A CA 1
ATOM 789 C C . ILE A 1 98 ? 17.932 -2.103 -18.795 1.00 89.88 98 ILE A C 1
ATOM 791 O O . ILE A 1 98 ? 17.837 -0.985 -19.287 1.00 89.88 98 ILE A O 1
ATOM 795 N N . ALA A 1 99 ? 18.418 -2.265 -17.560 1.00 87.19 99 ALA A N 1
ATOM 796 C CA . ALA A 1 99 ? 18.884 -1.139 -16.745 1.00 87.19 99 ALA A CA 1
ATOM 797 C C . ALA A 1 99 ? 20.030 -0.330 -17.392 1.00 87.19 99 ALA A C 1
ATOM 799 O O . ALA A 1 99 ? 20.213 0.838 -17.050 1.00 87.19 99 ALA A O 1
ATOM 800 N N . GLN A 1 100 ? 20.817 -0.945 -18.283 1.00 87.75 100 GLN A N 1
ATOM 801 C CA . GLN A 1 100 ? 21.948 -0.305 -18.966 1.00 87.75 100 GLN A CA 1
ATOM 802 C C . GLN A 1 100 ? 21.539 0.379 -20.278 1.00 87.75 100 GLN A C 1
ATOM 804 O O . GLN A 1 100 ? 22.325 1.133 -20.854 1.00 87.75 100 GLN A O 1
ATOM 809 N N . GLU A 1 101 ? 20.315 0.145 -20.751 1.00 91.00 101 GLU A N 1
ATOM 810 C CA . GLU A 1 101 ? 19.787 0.770 -21.956 1.00 91.00 101 GLU A CA 1
ATOM 811 C C . GLU A 1 101 ? 19.426 2.240 -21.718 1.00 91.00 101 GLU A C 1
ATOM 813 O O . GLU A 1 101 ? 19.032 2.669 -20.627 1.00 91.00 101 GLU A O 1
ATOM 818 N N . LYS A 1 102 ? 19.505 3.042 -22.783 1.00 80.75 102 LYS A N 1
ATOM 819 C CA . LYS A 1 102 ? 19.069 4.437 -22.737 1.00 80.75 102 LYS A CA 1
ATOM 820 C C . LYS A 1 102 ? 17.556 4.479 -22.497 1.00 80.75 102 LYS A C 1
ATOM 822 O O . LYS A 1 102 ? 16.791 4.080 -23.364 1.00 80.75 102 LYS A O 1
ATOM 827 N N . SER A 1 103 ? 17.147 4.998 -21.337 1.00 82.44 103 SER A N 1
ATOM 828 C CA . SER A 1 103 ? 15.742 5.033 -20.887 1.00 82.44 103 SER A CA 1
ATOM 829 C C . SER A 1 103 ? 15.121 3.656 -20.612 1.00 82.44 103 SER A C 1
ATOM 831 O O . SER A 1 103 ? 13.897 3.520 -20.635 1.00 82.44 103 SER A O 1
ATOM 833 N N . GLY A 1 104 ? 15.946 2.649 -20.311 1.00 86.31 104 GLY A N 1
ATOM 834 C CA . GLY A 1 104 ? 15.471 1.317 -19.961 1.00 86.31 104 GLY A CA 1
ATOM 835 C C . GLY A 1 104 ? 14.622 1.291 -18.686 1.00 86.31 104 GLY A C 1
ATOM 836 O O . GLY A 1 104 ? 14.866 2.019 -17.721 1.00 86.31 104 GLY A O 1
ATOM 837 N N . ARG A 1 105 ? 13.601 0.430 -18.688 1.00 93.75 105 ARG A N 1
ATOM 838 C CA . ARG A 1 105 ? 12.678 0.198 -17.566 1.00 93.75 105 ARG A CA 1
ATOM 839 C C . ARG A 1 105 ? 12.997 -1.159 -16.940 1.00 93.75 105 ARG A C 1
ATOM 841 O O . ARG A 1 105 ? 12.431 -2.157 -17.372 1.00 93.75 105 ARG A O 1
ATOM 848 N N . PRO A 1 106 ? 13.907 -1.262 -15.960 1.00 95.25 106 PRO A N 1
ATOM 849 C CA . PRO A 1 106 ? 14.414 -2.567 -15.535 1.00 95.25 106 PRO A CA 1
ATOM 850 C C . PRO A 1 106 ? 13.358 -3.420 -14.827 1.00 95.25 106 PRO A C 1
ATOM 852 O O . PRO A 1 106 ? 13.382 -4.642 -14.944 1.00 95.25 106 PRO A O 1
ATOM 855 N N . PHE A 1 107 ? 12.391 -2.790 -14.159 1.00 97.94 107 PHE A N 1
ATOM 856 C CA . PHE A 1 107 ? 11.319 -3.487 -13.455 1.00 97.94 107 PHE A CA 1
ATOM 857 C C . PHE A 1 107 ? 10.217 -3.975 -14.402 1.00 97.94 107 PHE A C 1
ATOM 859 O O . PHE A 1 107 ? 9.774 -3.227 -15.280 1.00 97.94 107 PHE A O 1
ATOM 866 N N . ALA A 1 108 ? 9.740 -5.200 -14.184 1.00 97.81 108 ALA A N 1
ATOM 867 C CA . ALA A 1 108 ? 8.616 -5.786 -14.910 1.00 97.81 108 ALA A CA 1
ATOM 868 C C . ALA A 1 108 ? 7.675 -6.569 -13.988 1.00 97.81 108 ALA A C 1
ATOM 870 O O . ALA A 1 108 ? 8.093 -7.113 -12.969 1.00 97.81 108 ALA A O 1
ATOM 871 N N . ILE A 1 109 ? 6.400 -6.641 -14.363 1.00 97.81 109 ILE A N 1
ATOM 872 C CA . ILE A 1 109 ? 5.412 -7.527 -13.744 1.00 97.81 109 ILE A CA 1
ATOM 873 C C . ILE A 1 109 ? 5.323 -8.783 -14.606 1.00 97.81 109 ILE A C 1
ATOM 875 O O . ILE A 1 109 ? 4.799 -8.738 -15.718 1.00 97.81 109 ILE A O 1
ATOM 879 N N . GLU A 1 110 ? 5.830 -9.904 -14.095 1.00 95.75 110 GLU A N 1
ATOM 880 C CA . GLU A 1 110 ? 5.733 -11.199 -14.786 1.00 95.75 110 GLU A CA 1
ATOM 881 C C . GLU A 1 110 ? 4.378 -11.870 -14.585 1.00 95.75 110 GLU A C 1
ATOM 883 O O . GLU A 1 110 ? 3.913 -12.626 -15.433 1.00 95.75 110 GLU A O 1
ATOM 888 N N . GLY A 1 111 ? 3.738 -11.602 -13.451 1.00 93.88 111 GLY A N 1
ATOM 889 C CA . GLY A 1 111 ? 2.461 -12.197 -13.114 1.00 93.88 111 GLY A CA 1
ATOM 890 C C . GLY A 1 111 ? 1.771 -11.428 -12.009 1.00 93.88 111 GLY A C 1
ATOM 891 O O . GLY A 1 111 ? 2.415 -10.806 -11.159 1.00 93.88 111 GLY A O 1
ATOM 892 N N . LEU A 1 112 ? 0.446 -11.500 -12.018 1.00 93.19 112 LEU A N 1
ATOM 893 C CA . LEU A 1 112 ? -0.378 -10.995 -10.939 1.00 93.19 112 LEU A CA 1
ATOM 894 C C . LEU A 1 112 ? -1.474 -11.992 -10.596 1.00 93.19 112 LEU A C 1
ATOM 896 O O . LEU A 1 112 ? -1.939 -12.758 -11.439 1.00 93.19 112 LEU A O 1
ATOM 900 N N . ARG A 1 113 ? -1.911 -11.945 -9.345 1.00 86.31 113 ARG A N 1
ATOM 901 C CA . ARG A 1 113 ? -3.153 -12.549 -8.890 1.00 86.31 113 ARG A CA 1
ATOM 902 C C . ARG A 1 113 ? -3.972 -11.455 -8.237 1.00 86.31 113 ARG A C 1
ATOM 904 O O . ARG A 1 113 ? -3.619 -10.984 -7.156 1.00 86.31 113 ARG A O 1
ATOM 911 N N . ALA A 1 114 ? -5.059 -11.058 -8.897 1.00 79.94 114 ALA A N 1
ATOM 912 C CA . ALA A 1 114 ? -6.006 -10.114 -8.329 1.00 79.94 114 ALA A CA 1
ATOM 913 C C . ALA A 1 114 ? -6.466 -10.625 -6.962 1.00 79.94 114 ALA A C 1
ATOM 915 O O . ALA A 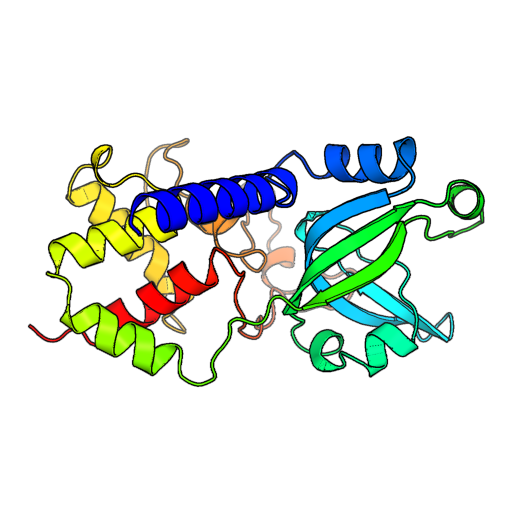1 114 ? -6.984 -11.739 -6.837 1.00 79.94 114 ALA A O 1
ATOM 916 N N . ILE A 1 115 ? -6.272 -9.811 -5.930 1.00 71.00 115 ILE A N 1
ATOM 917 C CA . ILE A 1 115 ? -6.819 -10.106 -4.617 1.00 71.00 115 ILE A CA 1
ATOM 918 C C . ILE A 1 115 ? -8.231 -9.555 -4.653 1.00 71.00 115 ILE A C 1
ATOM 920 O O . ILE A 1 115 ? -8.512 -8.396 -4.349 1.00 71.00 115 ILE A O 1
ATOM 924 N N . GLN A 1 116 ? -9.129 -10.401 -5.134 1.00 57.66 116 GLN A N 1
ATOM 925 C CA . GLN A 1 116 ? -10.542 -10.105 -5.099 1.00 57.66 116 GLN A CA 1
ATOM 926 C C . GLN A 1 116 ? -10.974 -10.088 -3.635 1.00 57.66 116 GLN A C 1
ATOM 928 O O . GLN A 1 116 ? -10.931 -11.114 -2.952 1.00 57.66 116 GLN A O 1
ATOM 933 N N . LEU A 1 117 ? -11.443 -8.930 -3.164 1.00 48.69 117 LEU A N 1
ATOM 934 C CA . LEU A 1 117 ? -12.414 -8.913 -2.078 1.00 48.69 117 LEU A CA 1
ATOM 935 C C . LEU A 1 117 ? -13.656 -9.593 -2.625 1.00 48.69 117 LEU A C 1
ATOM 937 O O . LEU A 1 117 ? -14.471 -9.017 -3.343 1.00 48.69 117 LEU A O 1
ATOM 941 N N . SER A 1 118 ? -13.694 -10.890 -2.377 1.00 37.97 118 SER A N 1
ATOM 942 C CA . SER A 1 118 ? -14.751 -11.793 -2.760 1.00 37.97 118 SER A CA 1
ATOM 943 C C . SER A 1 118 ? -15.994 -11.396 -1.977 1.00 37.97 118 SER A C 1
ATOM 945 O O . SER A 1 118 ? -16.205 -11.828 -0.849 1.00 37.97 118 SER A O 1
ATOM 947 N N . LYS A 1 119 ? -16.775 -10.500 -2.584 1.00 45.25 119 LYS A N 1
ATOM 948 C CA . LYS A 1 119 ? -18.211 -10.624 -2.871 1.00 45.25 119 LYS A CA 1
ATOM 949 C C . LYS A 1 119 ? -18.775 -9.239 -3.202 1.00 45.25 119 LYS A C 1
ATOM 951 O O . LYS A 1 119 ? -18.453 -8.246 -2.559 1.00 45.25 119 LYS A O 1
ATOM 956 N N . ALA A 1 120 ? -19.695 -9.175 -4.162 1.00 53.44 120 ALA A N 1
ATOM 957 C CA . ALA A 1 120 ? -20.497 -7.970 -4.401 1.00 53.44 120 ALA A CA 1
ATOM 958 C C . ALA A 1 120 ? -21.346 -7.564 -3.170 1.00 53.44 120 ALA A C 1
ATOM 960 O O . ALA A 1 120 ? -21.885 -6.463 -3.122 1.00 53.44 120 ALA A O 1
ATOM 961 N N . ASP A 1 121 ? -21.447 -8.446 -2.168 1.00 60.91 121 ASP A N 1
ATOM 962 C CA . ASP A 1 121 ? -22.283 -8.313 -0.980 1.00 60.91 121 ASP A CA 1
ATOM 963 C C . ASP A 1 121 ? -21.536 -7.793 0.264 1.00 60.91 121 ASP A C 1
ATOM 965 O O . ASP A 1 121 ? -22.120 -7.813 1.346 1.00 60.91 121 ASP A O 1
ATOM 969 N N . VAL A 1 122 ? -20.286 -7.312 0.149 1.00 65.69 122 VAL A N 1
ATOM 970 C CA . VAL A 1 122 ? -19.456 -6.884 1.301 1.00 65.69 122 VAL A CA 1
ATOM 971 C C . VAL A 1 122 ? -20.214 -5.961 2.256 1.00 65.69 122 VAL A C 1
ATOM 973 O O . VAL A 1 122 ? -20.160 -6.167 3.465 1.00 65.69 122 VAL A O 1
ATOM 976 N N . LEU A 1 123 ? -20.977 -4.993 1.738 1.00 67.50 123 LEU A N 1
ATOM 977 C CA . LEU A 1 123 ? -21.784 -4.108 2.584 1.00 67.50 123 LEU A CA 1
ATOM 978 C C . LEU A 1 123 ? -22.833 -4.880 3.396 1.00 67.50 123 LEU A C 1
ATOM 980 O O . LEU A 1 123 ? -22.985 -4.624 4.582 1.00 67.50 123 LEU A O 1
ATOM 984 N N . SER A 1 124 ? -23.495 -5.870 2.797 1.00 71.94 124 SER A N 1
ATOM 985 C CA . SER A 1 124 ? -24.469 -6.724 3.490 1.00 71.94 124 SER A CA 1
ATOM 986 C C . SER A 1 124 ? -23.825 -7.683 4.498 1.00 71.94 124 SER A C 1
ATOM 988 O O . SER A 1 124 ? -24.433 -8.042 5.505 1.00 71.94 124 SER A O 1
ATOM 990 N N . VAL A 1 125 ? -22.594 -8.135 4.246 1.00 75.31 125 VAL A N 1
ATOM 991 C CA . VAL A 1 125 ? -21.834 -8.966 5.192 1.00 75.31 125 VAL A CA 1
ATOM 992 C C . VAL A 1 125 ? -21.435 -8.136 6.399 1.00 75.31 125 VAL A C 1
ATOM 994 O O . VAL A 1 125 ? -21.631 -8.572 7.528 1.00 75.31 125 VAL A O 1
ATOM 997 N N . LEU A 1 126 ? -20.909 -6.937 6.167 1.00 74.12 126 LEU A N 1
ATOM 998 C CA . LEU A 1 126 ? -20.487 -6.033 7.225 1.00 74.12 126 LEU A CA 1
ATOM 999 C C . LEU A 1 126 ? -21.679 -5.478 8.024 1.00 74.12 126 LEU A C 1
ATOM 1001 O O . LEU A 1 126 ? -21.552 -5.326 9.233 1.00 74.12 126 LEU A O 1
ATOM 1005 N N . ASP A 1 127 ? -22.832 -5.241 7.393 1.00 80.19 127 ASP A N 1
ATOM 1006 C CA . ASP A 1 127 ? -24.080 -4.855 8.071 1.00 80.19 127 ASP A CA 1
ATOM 1007 C C . ASP A 1 127 ? -24.590 -5.971 8.999 1.00 80.19 127 ASP A C 1
ATOM 1009 O O . ASP A 1 127 ? -24.781 -5.768 10.200 1.00 80.19 127 ASP A O 1
ATOM 1013 N N . ARG A 1 128 ? -24.675 -7.206 8.485 1.00 83.75 128 ARG A N 1
ATOM 1014 C CA . ARG A 1 128 ? -24.971 -8.381 9.320 1.00 83.75 128 ARG A CA 1
ATOM 1015 C C . ARG A 1 128 ? -23.947 -8.551 10.437 1.00 83.75 128 ARG A C 1
ATOM 1017 O O . ARG A 1 128 ? -24.333 -8.821 11.569 1.00 83.75 128 ARG A O 1
ATOM 1024 N N . GLY A 1 129 ? -22.664 -8.363 10.138 1.00 84.56 129 GLY A N 1
ATOM 1025 C CA . GLY A 1 129 ? -21.589 -8.413 11.122 1.00 84.56 129 GLY A CA 1
ATOM 1026 C C . GLY A 1 129 ? -21.787 -7.379 12.225 1.00 84.56 129 GLY A C 1
ATOM 1027 O O . GLY A 1 129 ? -21.772 -7.745 13.391 1.00 84.56 129 GLY A O 1
ATOM 1028 N N . ARG A 1 130 ? -22.075 -6.116 11.879 1.00 85.38 130 ARG A N 1
ATOM 1029 C CA . ARG A 1 130 ? -22.323 -5.021 12.832 1.00 85.38 130 ARG A CA 1
ATOM 1030 C C . ARG A 1 130 ? -23.391 -5.376 13.863 1.00 85.38 130 ARG A C 1
ATOM 1032 O O . ARG A 1 130 ? -23.218 -5.015 15.026 1.00 85.38 130 ARG A O 1
ATOM 1039 N N . SER A 1 131 ? -24.453 -6.078 13.462 1.00 87.94 131 SER A N 1
ATOM 1040 C CA . SER A 1 131 ? -25.526 -6.508 14.374 1.00 87.94 131 SER A CA 1
ATOM 1041 C C . SER A 1 131 ? -25.075 -7.499 15.460 1.00 87.94 131 SER A C 1
ATOM 1043 O O . SER A 1 131 ? -25.754 -7.643 16.470 1.00 87.94 131 SER A O 1
ATOM 1045 N N . GLN A 1 132 ? -23.923 -8.152 15.278 1.00 91.81 132 GLN A N 1
ATOM 1046 C CA . GLN A 1 132 ? -23.374 -9.145 16.208 1.00 91.81 132 GLN A CA 1
ATOM 1047 C C . GLN A 1 132 ? -22.407 -8.547 17.240 1.00 91.81 132 GLN A C 1
ATOM 1049 O O . GLN A 1 132 ? -21.965 -9.263 18.132 1.00 91.81 132 GLN A O 1
ATOM 1054 N N . PHE A 1 133 ? -22.080 -7.255 17.135 1.00 89.19 133 PHE A N 1
ATOM 1055 C CA . PHE A 1 133 ? -21.178 -6.569 18.059 1.00 89.19 133 PHE A CA 1
ATOM 1056 C C . PHE A 1 133 ? -21.930 -5.547 18.904 1.00 89.19 133 PHE A C 1
ATOM 1058 O O . PHE A 1 133 ? -22.777 -4.790 18.412 1.00 89.19 133 PHE A O 1
ATOM 1065 N N . THR A 1 134 ? -21.538 -5.431 20.169 1.00 94.50 134 THR A N 1
ATOM 1066 C CA . THR A 1 134 ? -21.852 -4.237 20.953 1.00 94.50 134 THR A CA 1
ATOM 1067 C C . THR A 1 134 ? -21.173 -3.012 20.338 1.00 94.50 134 THR A C 1
ATOM 1069 O O . THR A 1 134 ? -20.170 -3.109 19.625 1.00 94.50 134 THR A O 1
ATOM 1072 N N . THR A 1 135 ? -21.687 -1.818 20.636 1.00 89.69 135 THR A N 1
ATOM 1073 C CA . THR A 1 135 ? -21.061 -0.561 20.194 1.00 89.69 135 THR A CA 1
ATOM 1074 C C . THR A 1 135 ? -19.600 -0.474 20.628 1.00 89.69 135 THR A C 1
ATOM 1076 O O . THR A 1 135 ? -18.766 0.077 19.913 1.00 89.69 135 THR A O 1
ATOM 1079 N N . ASP A 1 136 ? -19.272 -1.024 21.794 1.00 90.69 136 ASP A N 1
ATOM 1080 C CA . ASP A 1 136 ? -17.924 -0.957 22.321 1.00 90.69 136 ASP A CA 1
ATOM 1081 C C . ASP A 1 136 ? -16.945 -1.895 21.606 1.00 90.69 136 ASP A C 1
ATOM 1083 O O . ASP A 1 136 ? -15.884 -1.453 21.160 1.00 90.69 136 ASP A O 1
ATOM 1087 N N . GLU A 1 137 ? -17.337 -3.147 21.377 1.00 90.56 137 GLU A N 1
ATOM 1088 C CA . GLU A 1 137 ? -16.549 -4.081 20.568 1.00 90.56 137 GLU A CA 1
ATOM 1089 C C . GLU A 1 137 ? -16.392 -3.577 19.131 1.00 90.56 137 GLU A C 1
ATOM 1091 O O . GLU A 1 137 ? -15.311 -3.679 18.552 1.00 90.56 137 GLU A O 1
ATOM 1096 N N . TRP A 1 138 ? -17.432 -2.945 18.579 1.00 90.00 138 TRP A N 1
ATOM 1097 C CA . TRP A 1 138 ? -17.373 -2.350 17.249 1.00 90.00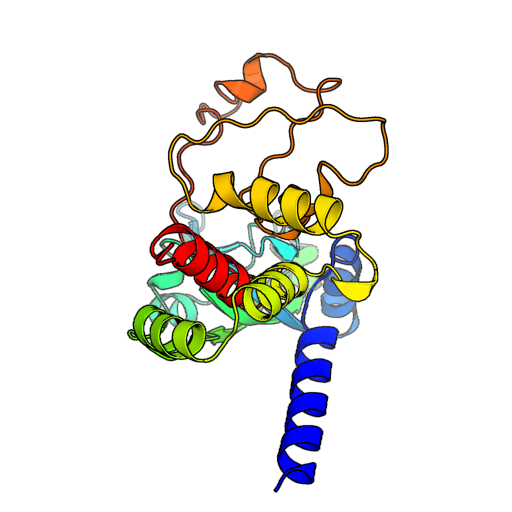 138 TRP A CA 1
ATOM 1098 C C . TRP A 1 138 ? -16.348 -1.213 17.163 1.00 90.00 138 TRP A C 1
ATOM 1100 O O . TRP A 1 138 ? -15.535 -1.183 16.240 1.00 90.00 138 TRP A O 1
ATOM 1110 N N . LYS A 1 139 ? -16.312 -0.300 18.146 1.00 89.75 139 LYS A N 1
ATOM 1111 C CA . LYS A 1 139 ? -15.273 0.748 18.211 1.00 89.75 139 LYS A CA 1
ATOM 1112 C C . LYS A 1 139 ? -13.872 0.136 18.260 1.00 89.75 139 LYS A C 1
ATOM 1114 O O . LYS A 1 139 ? -12.989 0.593 17.535 1.00 89.75 139 LYS A O 1
ATOM 1119 N N . ARG A 1 140 ? -13.662 -0.898 19.083 1.00 89.50 140 ARG A N 1
ATOM 1120 C CA . ARG A 1 140 ? -12.363 -1.584 19.201 1.00 89.50 140 ARG A CA 1
ATOM 1121 C C . ARG A 1 140 ? -11.959 -2.249 17.886 1.00 89.50 140 ARG A C 1
ATOM 1123 O O . ARG A 1 140 ? -10.810 -2.112 17.474 1.00 89.50 140 ARG A O 1
ATOM 1130 N N . LEU A 1 141 ? -12.903 -2.898 17.202 1.00 87.44 141 LEU A N 1
ATOM 1131 C CA . LEU A 1 141 ? -12.694 -3.494 15.883 1.00 87.44 141 LEU A CA 1
ATOM 1132 C C . LEU A 1 141 ? -12.244 -2.439 14.862 1.00 87.44 141 LEU A C 1
ATOM 1134 O O . LEU A 1 141 ? -11.250 -2.640 14.166 1.00 87.44 141 LEU A O 1
ATOM 1138 N N . LEU A 1 142 ? -12.928 -1.293 14.808 1.00 85.94 142 LEU A N 1
ATOM 1139 C CA . LEU A 1 142 ? -12.577 -0.183 13.918 1.00 85.94 142 LEU A CA 1
ATOM 1140 C C . LEU A 1 142 ? -11.179 0.368 14.206 1.00 85.94 142 LEU A C 1
ATOM 1142 O O . LEU A 1 142 ? -10.392 0.571 13.286 1.00 85.94 142 LEU A O 1
ATOM 1146 N N . VAL A 1 143 ? -10.845 0.581 15.477 1.00 86.75 143 VAL A N 1
ATOM 1147 C CA . VAL A 1 143 ? -9.527 1.082 15.889 1.00 86.75 143 VAL A CA 1
ATOM 1148 C C . VAL A 1 143 ? -8.420 0.079 15.524 1.00 86.75 143 VAL A C 1
ATOM 1150 O O . VAL A 1 143 ? -7.426 0.476 14.913 1.00 86.75 143 VAL A O 1
ATOM 1153 N N . ARG A 1 144 ? -8.621 -1.226 15.766 1.00 83.75 144 ARG A N 1
ATOM 1154 C CA . ARG A 1 144 ? -7.684 -2.276 15.316 1.00 83.75 144 ARG A CA 1
ATOM 1155 C C . ARG A 1 144 ? -7.525 -2.322 13.807 1.00 83.75 144 ARG A C 1
ATOM 1157 O O . ARG A 1 144 ? -6.413 -2.506 13.319 1.00 83.75 144 ARG A O 1
ATOM 1164 N N . SER A 1 145 ? -8.609 -2.116 13.062 1.00 78.12 145 SER A N 1
ATOM 1165 C CA . SER A 1 145 ? -8.581 -2.180 11.598 1.00 78.12 145 SER A CA 1
ATOM 1166 C C . SER A 1 145 ? -7.659 -1.132 10.962 1.00 78.12 145 SER A C 1
ATOM 1168 O O . SER A 1 145 ? -7.143 -1.349 9.869 1.00 78.12 145 SER A O 1
ATOM 1170 N N . VAL A 1 146 ? -7.383 -0.030 11.667 1.00 74.69 146 VAL A N 1
ATOM 1171 C CA . VAL A 1 146 ? -6.438 1.010 11.230 1.00 74.69 146 VAL A CA 1
ATOM 1172 C C . VAL A 1 146 ? -5.047 0.885 11.851 1.00 74.69 146 VAL A C 1
ATOM 1174 O O . VAL A 1 146 ? -4.250 1.818 11.780 1.00 74.69 146 VAL A O 1
ATOM 1177 N N . GLY A 1 147 ? -4.741 -0.273 12.441 1.00 75.69 147 GLY A N 1
ATOM 1178 C CA . GLY A 1 147 ? -3.427 -0.583 13.002 1.00 75.69 147 GLY A CA 1
ATOM 1179 C C . GLY A 1 147 ? -3.166 0.031 14.378 1.00 75.69 147 GLY A C 1
ATOM 1180 O O . GLY A 1 147 ? -2.009 0.153 14.772 1.00 75.69 147 GLY A O 1
ATOM 1181 N N . LEU A 1 148 ? -4.212 0.435 15.106 1.00 82.44 148 LEU A N 1
ATOM 1182 C CA . LEU A 1 148 ? -4.106 0.943 16.474 1.00 82.44 148 LEU A CA 1
ATOM 1183 C C . LEU A 1 148 ? -4.618 -0.103 17.463 1.00 82.44 148 LEU A C 1
ATOM 1185 O O . LEU A 1 148 ? -5.680 -0.675 17.257 1.00 82.44 148 LEU A O 1
ATOM 1189 N N . GLU A 1 149 ? -3.904 -0.316 18.565 1.00 88.38 149 GLU A N 1
ATOM 1190 C CA . GLU A 1 149 ? -4.322 -1.271 19.594 1.00 88.38 149 GLU A CA 1
ATOM 1191 C C . GLU A 1 149 ? -5.238 -0.584 20.632 1.00 88.38 149 GLU A C 1
ATOM 1193 O O . GLU A 1 149 ? -4.749 0.260 21.392 1.00 88.38 149 GLU A O 1
ATOM 1198 N N . PRO A 1 150 ? -6.551 -0.899 20.704 1.00 89.50 150 PRO A N 1
ATOM 1199 C CA . PRO A 1 150 ? -7.508 -0.185 21.552 1.00 89.50 150 PRO A CA 1
ATOM 1200 C C . PRO A 1 150 ? -7.163 -0.254 23.037 1.00 89.50 150 PRO A C 1
ATOM 1202 O O . PRO A 1 150 ? -7.382 0.717 23.754 1.00 89.50 150 PRO A O 1
ATOM 1205 N N . GLU A 1 151 ? -6.593 -1.371 23.493 1.00 90.81 151 GLU A N 1
ATOM 1206 C CA . GLU A 1 151 ? -6.207 -1.583 24.896 1.00 90.81 151 GLU A CA 1
ATOM 1207 C C . GLU A 1 151 ? -5.098 -0.626 25.356 1.00 90.81 151 GLU A C 1
ATOM 1209 O O . GLU A 1 151 ? -4.989 -0.317 26.540 1.00 90.81 151 GLU A O 1
ATOM 1214 N N . THR A 1 152 ? -4.312 -0.092 24.417 1.00 90.31 152 THR A N 1
ATOM 1215 C CA . THR A 1 152 ? -3.261 0.899 24.701 1.00 90.31 152 THR A CA 1
ATOM 1216 C C . THR A 1 152 ? -3.772 2.344 24.701 1.00 90.31 152 THR A C 1
ATOM 1218 O O . THR A 1 152 ? -3.021 3.272 25.006 1.00 90.31 152 THR A O 1
ATOM 1221 N N . LEU A 1 153 ? -5.044 2.559 24.350 1.00 88.88 153 LEU A N 1
ATOM 1222 C CA . LEU A 1 153 ? -5.651 3.874 24.177 1.00 88.88 153 LEU A CA 1
ATOM 1223 C C . LEU A 1 153 ? -6.721 4.126 25.240 1.00 88.88 153 LEU A C 1
ATOM 1225 O O . LEU A 1 153 ? -7.600 3.299 25.471 1.00 88.88 153 LEU A O 1
ATOM 1229 N N . SER A 1 154 ? -6.716 5.330 25.818 1.00 92.25 154 SER A N 1
ATOM 1230 C CA . SER A 1 154 ? -7.859 5.794 26.609 1.00 92.25 154 SER A CA 1
ATOM 1231 C C . SER A 1 154 ? -9.111 5.894 25.736 1.00 92.25 154 SER A C 1
ATOM 1233 O O . SER A 1 154 ? -9.013 6.117 24.527 1.00 92.25 154 SER A O 1
ATOM 1235 N N . GLU A 1 155 ? -10.300 5.818 26.336 1.00 90.31 155 GLU A N 1
ATOM 1236 C CA . GLU A 1 155 ? -11.563 5.957 25.594 1.00 90.31 155 GLU A CA 1
ATOM 1237 C C . GLU A 1 155 ? -11.596 7.234 24.745 1.00 90.31 155 GLU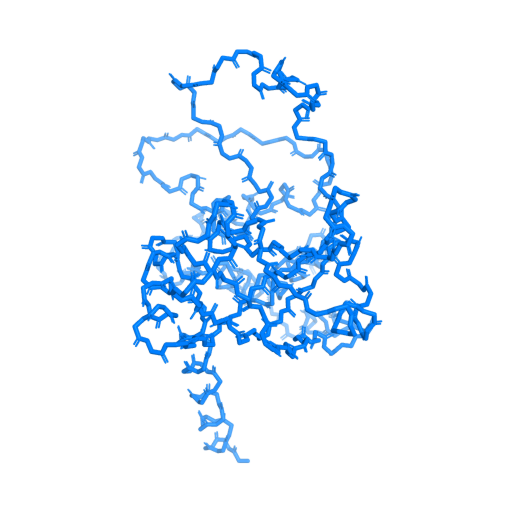 A C 1
ATOM 1239 O O . GLU A 1 155 ? -11.968 7.213 23.573 1.00 90.31 155 GLU A O 1
ATOM 1244 N N . ARG A 1 156 ? -11.110 8.351 25.301 1.00 90.81 156 ARG A N 1
ATOM 1245 C CA . ARG A 1 156 ? -10.996 9.616 24.567 1.00 90.81 156 ARG A CA 1
ATOM 1246 C C . ARG A 1 156 ? -10.057 9.498 23.365 1.00 90.81 156 ARG A C 1
ATOM 1248 O O . ARG A 1 156 ? -10.361 10.051 22.311 1.00 90.81 156 ARG A O 1
ATOM 1255 N N . ALA A 1 157 ? -8.927 8.806 23.502 1.00 90.06 157 ALA A N 1
ATOM 1256 C CA . ALA A 1 157 ? -7.988 8.608 22.403 1.00 90.06 157 ALA A CA 1
ATOM 1257 C C . ALA A 1 157 ? -8.573 7.709 21.302 1.00 90.06 157 ALA A C 1
ATOM 1259 O O . ALA A 1 157 ? -8.389 8.010 20.123 1.00 90.06 157 ALA A O 1
ATOM 1260 N N . GLN A 1 158 ? -9.340 6.676 21.668 1.00 91.06 158 GLN A N 1
ATOM 1261 C CA . GLN A 1 158 ? -10.090 5.863 20.707 1.00 91.06 158 GLN A CA 1
ATOM 1262 C C . GLN A 1 158 ? -11.114 6.715 19.943 1.00 91.06 158 GLN A C 1
ATOM 1264 O O . GLN A 1 158 ? -11.154 6.669 18.718 1.00 91.06 158 GLN A O 1
ATOM 1269 N N . MET A 1 159 ? -11.874 7.573 20.633 1.00 90.88 159 MET A N 1
ATOM 1270 C CA . MET A 1 159 ? -12.830 8.482 19.984 1.00 90.88 159 MET A CA 1
ATOM 1271 C C . MET A 1 159 ? -12.155 9.468 19.025 1.00 90.88 159 MET A C 1
ATOM 1273 O O . MET A 1 159 ? -12.666 9.715 17.935 1.00 90.88 159 MET A O 1
ATOM 1277 N N . VAL A 1 160 ? -10.989 10.010 19.390 1.00 89.88 160 VAL A N 1
ATOM 1278 C CA . VAL A 1 160 ? -10.203 10.871 18.491 1.00 89.88 160 VAL A CA 1
ATOM 1279 C C . VAL A 1 160 ? -9.714 10.090 17.270 1.00 89.88 160 VAL A C 1
ATOM 1281 O O . VAL A 1 160 ? -9.763 10.615 16.160 1.00 89.88 160 VAL A O 1
ATOM 1284 N N . ALA A 1 161 ? -9.274 8.840 17.444 1.00 87.00 161 ALA A N 1
ATOM 1285 C CA . ALA A 1 161 ? -8.886 7.985 16.325 1.00 87.00 161 ALA A CA 1
ATOM 1286 C C . ALA A 1 161 ? -10.060 7.752 15.361 1.00 87.00 161 ALA A C 1
ATOM 1288 O O . ALA A 1 161 ? -9.883 7.916 14.158 1.00 87.00 161 ALA A O 1
ATOM 1289 N N . LEU A 1 162 ? -11.261 7.475 15.885 1.00 88.94 162 LEU A N 1
ATOM 1290 C CA . LEU A 1 162 ? -12.488 7.362 15.089 1.00 88.94 162 LEU A CA 1
ATOM 1291 C C . LEU A 1 162 ? -12.829 8.664 14.354 1.00 88.94 162 LEU A C 1
ATOM 1293 O O . LEU A 1 162 ? -13.100 8.638 13.157 1.00 88.94 162 LEU A O 1
ATOM 1297 N N . LEU A 1 163 ? -12.753 9.813 15.032 1.00 88.81 163 LEU A N 1
ATOM 1298 C CA . LEU A 1 163 ? -13.049 11.115 14.428 1.00 88.81 163 LEU A CA 1
ATOM 1299 C C . LEU A 1 163 ? -12.104 11.443 13.263 1.00 88.81 163 LEU A C 1
ATOM 1301 O O . LEU A 1 163 ? -12.537 11.955 12.233 1.00 88.81 163 LEU A O 1
ATOM 1305 N N . ARG A 1 164 ? -10.822 11.082 13.384 1.00 86.38 164 ARG A N 1
ATOM 1306 C CA . ARG A 1 164 ? -9.840 11.237 12.301 1.00 86.38 164 ARG A CA 1
ATOM 1307 C C . ARG A 1 164 ? -10.144 10.381 11.070 1.00 86.38 164 ARG A C 1
ATOM 1309 O O . ARG A 1 164 ? -9.554 10.631 10.023 1.00 86.38 164 ARG A O 1
ATOM 1316 N N . MET A 1 165 ? -11.036 9.396 11.174 1.00 84.12 165 MET A N 1
ATOM 1317 C CA . MET A 1 165 ? -11.439 8.564 10.042 1.00 84.12 165 MET A CA 1
ATOM 1318 C C . MET A 1 165 ? -12.618 9.136 9.247 1.00 84.12 165 MET A C 1
ATOM 1320 O O . MET A 1 165 ? -12.800 8.765 8.089 1.00 84.12 165 MET A O 1
ATOM 1324 N N . VAL A 1 166 ? -13.386 10.066 9.826 1.00 84.06 166 VAL A N 1
ATOM 1325 C CA . VAL A 1 166 ? -14.569 10.676 9.190 1.00 84.06 166 VAL A CA 1
ATOM 1326 C C . VAL A 1 166 ? -14.265 11.298 7.816 1.00 84.06 166 VAL A C 1
ATOM 1328 O O . VAL A 1 166 ? -15.025 11.018 6.886 1.00 84.06 166 VAL A O 1
ATOM 1331 N N . PRO A 1 167 ? -13.151 12.038 7.607 1.00 80.75 167 PRO A N 1
ATOM 1332 C CA . PRO A 1 167 ? -12.833 12.609 6.294 1.00 80.75 167 PRO A CA 1
ATOM 1333 C C . PRO A 1 167 ? -12.663 11.581 5.165 1.00 80.75 167 PRO A C 1
ATOM 1335 O O . PRO A 1 167 ? -12.712 11.953 3.998 1.00 80.75 167 PRO A O 1
ATOM 1338 N N . PHE A 1 168 ? -12.434 10.299 5.478 1.00 72.44 168 PHE A N 1
ATOM 1339 C CA . PHE A 1 168 ? -12.294 9.260 4.452 1.00 72.44 168 PHE A CA 1
ATOM 1340 C C . PHE A 1 168 ? -13.627 8.699 3.958 1.00 72.44 168 PHE A C 1
ATOM 1342 O O . PHE A 1 168 ? -13.646 8.020 2.931 1.00 72.44 168 PHE A O 1
ATOM 1349 N N . VAL A 1 169 ? -14.724 8.927 4.682 1.00 72.69 169 VAL A N 1
ATOM 1350 C CA . VAL A 1 169 ? -16.029 8.340 4.344 1.00 72.69 169 VAL A CA 1
ATOM 1351 C C . VAL A 1 169 ? -17.113 9.383 4.095 1.00 72.69 169 VAL A C 1
ATOM 1353 O O . VAL A 1 169 ? -18.021 9.120 3.301 1.00 72.69 169 VAL A O 1
ATOM 1356 N N . GLU A 1 170 ? -16.981 10.565 4.701 1.00 73.44 170 GLU A N 1
ATOM 1357 C CA . GLU A 1 170 ? -17.879 11.697 4.504 1.00 73.44 170 GLU A CA 1
ATOM 1358 C C . GLU A 1 170 ? -17.295 12.696 3.505 1.00 73.44 170 GLU A C 1
ATOM 1360 O O . GLU A 1 170 ? -16.220 13.267 3.699 1.00 73.44 170 GLU A O 1
ATOM 1365 N N . ASN A 1 171 ? -18.038 12.927 2.422 1.00 70.69 171 ASN A N 1
ATOM 1366 C CA . ASN A 1 171 ? -17.672 13.930 1.431 1.00 70.69 171 ASN A CA 1
ATOM 1367 C C . ASN A 1 171 ? -17.806 15.333 2.038 1.00 70.69 171 ASN A C 1
ATOM 1369 O O . ASN A 1 171 ? -18.742 15.604 2.789 1.00 70.69 171 ASN A O 1
ATOM 1373 N N . ASN A 1 172 ? -16.913 16.246 1.647 1.00 76.44 172 ASN A N 1
ATOM 1374 C CA . ASN A 1 172 ? -16.941 17.647 2.084 1.00 76.44 172 ASN A CA 1
ATOM 1375 C C . ASN A 1 172 ? -16.866 17.829 3.620 1.00 76.44 172 ASN A C 1
ATOM 1377 O O . ASN A 1 172 ? -17.353 18.819 4.168 1.00 76.44 172 ASN A O 1
ATOM 1381 N N . PHE A 1 173 ? -16.247 16.877 4.328 1.00 78.44 173 PHE A N 1
ATOM 1382 C CA . PHE A 1 173 ? -16.002 16.986 5.761 1.00 78.44 173 PHE A CA 1
ATOM 1383 C C . PHE A 1 173 ? -14.636 17.626 6.031 1.00 78.44 173 PHE A C 1
ATOM 1385 O O . PHE A 1 173 ? -13.587 17.032 5.782 1.00 78.44 173 PHE A O 1
ATOM 1392 N N . ASN A 1 174 ? -14.647 18.844 6.572 1.00 83.44 174 ASN A N 1
ATOM 1393 C CA . ASN A 1 174 ? -13.437 19.581 6.925 1.00 83.44 174 ASN A CA 1
ATOM 1394 C C . ASN A 1 174 ? -13.168 19.464 8.428 1.00 83.44 174 ASN A C 1
ATOM 1396 O O . ASN A 1 174 ? -14.036 19.775 9.241 1.00 83.44 174 ASN A O 1
ATOM 1400 N N . MET A 1 175 ? -11.954 19.058 8.804 1.00 84.75 175 MET A N 1
ATOM 1401 C CA . MET A 1 175 ? -11.559 18.901 10.204 1.00 84.75 175 MET A CA 1
ATOM 1402 C C . MET A 1 175 ? -10.266 19.657 10.507 1.00 84.75 175 MET A C 1
ATOM 1404 O O . MET A 1 175 ? -9.304 19.596 9.743 1.00 84.75 175 MET A O 1
ATOM 1408 N N . VAL A 1 176 ? -10.225 20.321 11.664 1.00 85.94 176 VAL A N 1
ATOM 1409 C CA . VAL A 1 176 ? -9.022 20.964 12.202 1.00 85.94 176 VAL A CA 1
ATOM 1410 C C . VAL A 1 176 ? -8.634 20.270 13.501 1.00 85.94 176 VAL A C 1
ATOM 1412 O O . VAL A 1 176 ? -9.421 20.225 14.443 1.00 85.94 176 VAL A O 1
ATOM 1415 N N . GLU A 1 177 ? -7.408 19.752 13.565 1.00 83.88 177 GLU A N 1
ATOM 1416 C CA . GLU A 1 177 ? -6.861 19.145 14.777 1.00 83.88 177 GLU A CA 1
ATOM 1417 C C . GLU A 1 177 ? -5.643 19.928 15.277 1.00 83.88 177 GLU A C 1
ATOM 1419 O O . GLU A 1 177 ? -4.626 20.051 14.590 1.00 83.88 177 GLU A O 1
ATOM 1424 N N . LEU A 1 178 ? -5.731 20.420 16.512 1.00 83.44 178 LEU A N 1
ATOM 1425 C CA . LEU A 1 178 ? -4.646 21.122 17.187 1.00 83.44 178 LEU A CA 1
ATOM 1426 C C . LEU A 1 178 ? -3.992 20.202 18.216 1.00 83.44 178 LEU A C 1
ATOM 1428 O O . LEU A 1 178 ? -4.661 19.587 19.041 1.00 83.44 178 LEU A O 1
ATOM 1432 N N . GLY A 1 179 ? -2.662 20.135 18.205 1.00 81.31 179 GLY A N 1
ATOM 1433 C CA . GLY A 1 179 ? -1.929 19.465 19.272 1.00 81.31 179 GLY A CA 1
ATOM 1434 C C . GLY A 1 179 ? -0.413 19.627 19.160 1.00 81.31 179 GLY A C 1
ATOM 1435 O O . GLY A 1 179 ? 0.081 20.023 18.100 1.00 81.31 179 GLY A O 1
ATOM 1436 N N . PRO A 1 180 ? 0.339 19.245 20.203 1.00 76.94 180 PRO A N 1
ATOM 1437 C CA . PRO A 1 180 ? 1.801 19.326 20.236 1.00 76.94 180 PRO A CA 1
ATOM 1438 C C . PRO A 1 180 ? 2.482 18.577 19.083 1.00 76.94 180 PRO A C 1
ATOM 1440 O O . PRO A 1 180 ? 1.923 17.640 18.514 1.00 76.94 180 PRO A O 1
ATOM 1443 N N . ARG A 1 181 ? 3.704 18.957 18.699 1.00 74.44 181 ARG A N 1
ATOM 1444 C CA . ARG A 1 181 ? 4.448 18.213 17.664 1.00 74.44 181 ARG A CA 1
ATOM 1445 C C . ARG A 1 181 ? 4.705 16.767 18.120 1.00 74.44 181 ARG A C 1
ATOM 1447 O O . ARG A 1 181 ? 4.849 16.513 19.307 1.00 74.44 181 ARG A O 1
ATOM 1454 N N . GLY A 1 182 ? 4.742 15.827 17.174 1.00 69.69 182 GLY A N 1
ATOM 1455 C CA . GLY A 1 182 ? 5.069 14.421 17.456 1.00 69.69 182 GLY A CA 1
ATOM 1456 C C . GLY A 1 182 ? 3.916 13.539 17.956 1.00 69.69 182 GLY A C 1
ATOM 1457 O O . GLY A 1 182 ? 4.123 12.353 18.156 1.00 69.69 182 GLY A O 1
ATOM 1458 N N . THR A 1 183 ? 2.686 14.048 18.090 1.00 68.69 183 THR A N 1
ATOM 1459 C CA . THR A 1 183 ? 1.541 13.259 18.604 1.00 68.69 183 THR A CA 1
ATOM 1460 C C . THR A 1 183 ? 0.827 12.396 17.548 1.00 68.69 183 THR A C 1
ATOM 1462 O O . THR A 1 183 ? -0.376 12.161 17.648 1.00 68.69 183 THR A O 1
ATOM 1465 N N . GLY A 1 184 ? 1.517 11.999 16.474 1.00 70.06 184 GLY A N 1
ATOM 1466 C CA . GLY A 1 184 ? 0.958 11.101 15.452 1.00 70.06 184 GLY A CA 1
ATOM 1467 C C . GLY A 1 184 ? -0.224 11.647 14.632 1.00 70.06 184 GLY A C 1
ATOM 1468 O O . GLY A 1 184 ? -0.898 10.868 13.971 1.00 70.06 184 GLY A O 1
ATOM 1469 N N . LYS A 1 185 ? -0.485 12.965 14.621 1.00 76.88 185 LYS A N 1
ATOM 1470 C CA . LYS A 1 185 ? -1.623 13.574 13.885 1.00 76.88 185 LYS A CA 1
ATOM 1471 C C . LYS A 1 185 ? -1.679 13.200 12.406 1.00 76.88 185 LYS A C 1
ATOM 1473 O O . LYS A 1 185 ? -2.743 12.957 11.855 1.00 76.88 185 LYS A O 1
ATOM 1478 N N . SER A 1 186 ? -0.516 13.150 11.768 1.00 71.94 186 SER A N 1
ATOM 1479 C CA . SER A 1 186 ? -0.394 12.817 10.349 1.00 71.94 186 SER A CA 1
ATOM 1480 C C . SER A 1 186 ? -0.309 11.313 10.087 1.00 71.94 186 SER A C 1
ATOM 1482 O O . SER A 1 186 ? -0.413 10.909 8.934 1.00 71.94 186 SER A O 1
ATOM 1484 N N . HIS A 1 187 ? -0.127 10.496 11.133 1.00 73.00 187 HIS A N 1
ATOM 1485 C CA . HIS A 1 187 ? 0.139 9.063 11.009 1.00 73.00 187 HIS A CA 1
ATOM 1486 C C . HIS A 1 187 ? -1.018 8.346 10.319 1.00 73.00 187 HIS A C 1
ATOM 1488 O O . HIS A 1 187 ? -0.807 7.648 9.337 1.00 73.00 187 HIS A O 1
ATOM 1494 N N . LEU A 1 188 ? -2.248 8.599 10.774 1.00 70.75 188 LEU A N 1
ATOM 1495 C CA . LEU A 1 188 ? -3.440 7.977 10.208 1.00 70.75 188 LEU A CA 1
ATOM 1496 C C . LEU A 1 188 ? -3.594 8.290 8.712 1.00 70.75 188 LEU A C 1
ATOM 1498 O O . LEU A 1 188 ? -3.858 7.400 7.913 1.00 70.75 188 LEU A O 1
ATOM 1502 N N . TYR A 1 189 ? -3.364 9.544 8.323 1.00 70.12 189 TYR A N 1
ATOM 1503 C CA . TYR A 1 189 ? -3.461 9.954 6.925 1.00 70.12 189 TYR A CA 1
ATOM 1504 C C . TYR A 1 189 ? -2.417 9.239 6.068 1.00 70.12 189 TYR A C 1
ATOM 1506 O O . TYR A 1 189 ? -2.786 8.548 5.124 1.00 70.12 189 TYR A O 1
ATOM 1514 N N . GLN A 1 190 ? -1.150 9.266 6.486 1.00 65.69 190 GLN A N 1
ATOM 1515 C CA . GLN A 1 190 ? -0.055 8.577 5.793 1.00 65.69 190 GLN A CA 1
ATOM 1516 C C . GLN A 1 190 ? -0.263 7.059 5.677 1.00 65.69 190 GLN A C 1
ATOM 1518 O O . GLN A 1 190 ? 0.115 6.457 4.675 1.00 65.69 190 GLN A O 1
ATOM 1523 N N . GLN A 1 191 ? -0.841 6.436 6.707 1.00 61.97 191 GLN A N 1
ATOM 1524 C CA . GLN A 1 191 ? -0.931 4.983 6.827 1.00 61.97 191 GLN A CA 1
ATOM 1525 C C . GLN A 1 191 ? -2.242 4.388 6.323 1.00 61.97 191 GLN A C 1
ATOM 1527 O O . GLN A 1 191 ? -2.297 3.178 6.157 1.00 61.97 191 GLN A O 1
ATOM 1532 N N . ILE A 1 192 ? -3.292 5.173 6.069 1.00 59.00 192 ILE A N 1
ATOM 1533 C CA . ILE A 1 192 ? -4.571 4.621 5.594 1.00 59.00 192 ILE A CA 1
ATOM 1534 C C . ILE A 1 192 ? -4.740 4.787 4.090 1.00 59.00 192 ILE A C 1
ATOM 1536 O O . ILE A 1 192 ? -5.156 3.845 3.417 1.00 59.00 192 ILE A O 1
ATOM 1540 N N . SER A 1 193 ? -4.383 5.935 3.518 1.00 55.84 193 SER A N 1
ATOM 1541 C CA . SER A 1 193 ? -4.681 6.194 2.109 1.00 55.84 193 SER A CA 1
ATOM 1542 C C . SER A 1 193 ? -3.438 6.604 1.322 1.00 55.84 193 SER A C 1
ATOM 1544 O O . SER A 1 193 ? -2.833 7.625 1.661 1.00 55.84 193 SER A O 1
ATOM 1546 N N . PRO A 1 194 ? -3.087 5.880 0.237 1.00 44.66 194 PRO A N 1
ATOM 1547 C CA . PRO A 1 194 ? -2.056 6.329 -0.701 1.00 44.66 194 PRO A CA 1
ATOM 1548 C C . PRO A 1 194 ? -2.477 7.601 -1.459 1.00 44.66 194 PRO A C 1
ATOM 1550 O O . PRO A 1 194 ? -1.628 8.283 -2.022 1.00 44.66 194 PRO A O 1
ATOM 1553 N N . TYR A 1 195 ? -3.769 7.945 -1.431 1.00 50.50 195 TYR A N 1
ATOM 1554 C CA . TYR A 1 195 ? -4.325 9.175 -2.002 1.00 50.50 195 TYR A CA 1
ATOM 1555 C C . TYR A 1 195 ? -4.361 10.341 -1.009 1.00 50.50 195 TYR A C 1
ATOM 1557 O O . TYR A 1 195 ? -4.815 11.433 -1.345 1.00 50.50 195 TYR A O 1
ATOM 1565 N N . SER A 1 196 ? -3.907 10.139 0.232 1.00 58.69 196 SER A N 1
ATOM 1566 C CA . SER A 1 196 ? -3.747 11.257 1.153 1.00 58.69 196 SER A CA 1
ATOM 1567 C C . SER A 1 196 ? -2.480 12.038 0.803 1.00 58.69 196 SER A C 1
ATOM 1569 O O . SER A 1 196 ? -1.364 11.515 0.787 1.00 58.69 196 SER A O 1
ATOM 1571 N N . HIS A 1 197 ? -2.641 13.328 0.532 1.00 56.62 197 HIS A N 1
ATOM 1572 C CA . HIS A 1 197 ? -1.511 14.222 0.329 1.00 56.62 197 HIS A CA 1
ATOM 1573 C C . HIS A 1 197 ? -1.247 15.005 1.610 1.00 56.62 197 HIS A C 1
ATOM 1575 O O . HIS A 1 197 ? -1.950 15.960 1.937 1.00 56.62 197 HIS A O 1
ATOM 1581 N N . LEU A 1 198 ? -0.207 14.610 2.346 1.00 62.09 198 LEU A N 1
ATOM 1582 C CA . LEU A 1 198 ? 0.240 15.373 3.505 1.00 62.09 198 LEU A CA 1
ATOM 1583 C C . LEU A 1 198 ? 1.096 16.561 3.055 1.00 62.09 198 LEU A C 1
ATOM 1585 O O . LEU A 1 198 ? 2.242 16.406 2.631 1.00 62.09 198 LEU A O 1
ATOM 1589 N N . VAL A 1 199 ? 0.559 17.765 3.215 1.00 59.59 199 VAL A N 1
ATOM 1590 C CA . VAL A 1 199 ? 1.271 19.010 2.919 1.00 59.59 199 VAL A CA 1
ATOM 1591 C C . VAL A 1 199 ? 1.826 19.592 4.223 1.00 59.59 199 VAL A C 1
ATOM 1593 O O . VAL A 1 199 ? 1.081 20.066 5.075 1.00 59.59 199 VAL A O 1
ATOM 1596 N N . SER A 1 200 ? 3.151 19.549 4.408 1.00 55.16 200 SER A N 1
ATOM 1597 C CA . SER A 1 200 ? 3.805 20.154 5.580 1.00 55.16 200 SER A CA 1
ATOM 1598 C C . SER A 1 200 ? 3.943 21.670 5.404 1.00 55.16 200 SER A C 1
ATOM 1600 O O . SER A 1 200 ? 4.545 22.138 4.433 1.00 55.16 200 SER A O 1
ATOM 1602 N N . GLY A 1 201 ? 3.418 22.4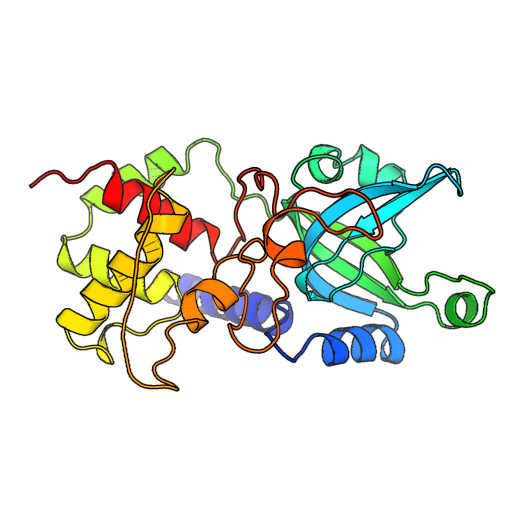38 6.366 1.00 49.56 201 GLY A N 1
ATOM 1603 C CA . GLY A 1 201 ? 3.251 23.899 6.298 1.00 49.56 201 GLY A CA 1
ATOM 1604 C C . GLY A 1 201 ? 4.525 24.746 6.168 1.00 49.56 201 GLY A C 1
ATOM 1605 O O . GLY A 1 201 ? 4.423 25.958 6.049 1.00 49.56 201 GLY A O 1
ATOM 1606 N N . GLY A 1 202 ? 5.720 24.143 6.168 1.00 47.75 202 GLY A N 1
ATOM 1607 C CA . GLY A 1 202 ? 6.993 24.855 5.983 1.00 47.75 202 GLY A CA 1
ATOM 1608 C C . GLY A 1 202 ? 7.621 24.745 4.587 1.00 47.75 202 GLY A C 1
ATOM 1609 O O . GLY A 1 202 ? 8.619 25.408 4.328 1.00 47.75 202 GLY A O 1
ATOM 1610 N N . LYS A 1 203 ? 7.094 23.891 3.695 1.00 43.78 203 LYS A N 1
ATOM 1611 C CA . LYS A 1 203 ? 7.677 23.620 2.357 1.00 43.78 203 LYS A CA 1
ATOM 1612 C C . LYS A 1 203 ? 6.677 23.744 1.202 1.00 43.78 203 LYS A C 1
ATOM 1614 O O . LYS A 1 203 ? 7.016 23.443 0.057 1.00 43.78 203 LYS A O 1
ATOM 1619 N N . ALA A 1 204 ? 5.444 24.146 1.490 1.00 40.72 204 ALA A N 1
ATOM 1620 C CA . ALA A 1 204 ? 4.397 24.288 0.492 1.00 40.72 204 ALA A CA 1
ATOM 1621 C C . ALA A 1 204 ? 4.300 25.747 0.041 1.00 40.72 204 ALA A C 1
ATOM 1623 O O . ALA A 1 204 ? 3.900 26.617 0.808 1.00 40.72 204 ALA A O 1
ATOM 1624 N N . THR A 1 205 ? 4.676 26.023 -1.205 1.00 43.97 205 THR A N 1
ATOM 1625 C CA . THR A 1 205 ? 4.312 27.277 -1.867 1.00 43.97 205 THR A CA 1
ATOM 1626 C C . THR A 1 205 ? 2.824 27.243 -2.211 1.00 43.97 205 THR A C 1
ATOM 1628 O O . THR A 1 205 ? 2.301 26.187 -2.567 1.00 43.97 205 THR A O 1
ATOM 1631 N N . VAL A 1 206 ? 2.146 28.396 -2.142 1.00 44.56 206 VAL A N 1
ATOM 1632 C CA . VAL A 1 206 ? 0.711 28.552 -2.468 1.00 44.56 206 VAL A CA 1
ATOM 1633 C C . VAL A 1 206 ? 0.354 27.879 -3.805 1.00 44.56 206 VAL A C 1
ATOM 1635 O O . VAL A 1 206 ? -0.686 27.240 -3.915 1.00 44.56 206 VAL A O 1
ATOM 1638 N N . ALA A 1 207 ? 1.270 27.905 -4.781 1.00 42.69 207 ALA A N 1
ATOM 1639 C CA . ALA A 1 207 ? 1.117 27.252 -6.081 1.00 42.69 207 ALA A CA 1
ATOM 1640 C C . ALA A 1 207 ? 0.816 25.738 -5.999 1.00 42.69 207 ALA A C 1
ATOM 1642 O O . ALA A 1 207 ? -0.045 25.254 -6.725 1.00 42.69 207 ALA A O 1
ATOM 1643 N N . LYS A 1 208 ? 1.437 24.986 -5.074 1.00 40.66 208 LYS A N 1
ATOM 1644 C CA . LYS A 1 208 ? 1.216 23.530 -4.941 1.00 40.66 208 LYS A CA 1
ATOM 1645 C C . LYS A 1 208 ? -0.183 23.147 -4.448 1.00 40.66 208 LYS A C 1
ATOM 1647 O O . LYS A 1 208 ? -0.557 21.992 -4.614 1.00 40.66 208 LYS A O 1
ATOM 1652 N N . MET A 1 209 ? -0.932 24.071 -3.840 1.00 43.28 209 MET A N 1
ATOM 1653 C CA . MET A 1 209 ? -2.300 23.798 -3.377 1.00 43.28 209 MET A CA 1
ATOM 1654 C C . MET A 1 209 ? -3.355 23.958 -4.473 1.00 43.28 209 MET A C 1
ATOM 1656 O O . MET A 1 209 ? -4.457 23.450 -4.309 1.00 43.28 209 MET A O 1
ATOM 1660 N N . PHE A 1 210 ? -3.031 24.637 -5.578 1.00 41.94 210 PHE A N 1
ATOM 1661 C CA . PHE A 1 210 ? -4.023 24.991 -6.594 1.00 41.94 210 PHE A CA 1
ATOM 1662 C C . PHE A 1 210 ? -3.699 24.430 -7.977 1.00 41.94 210 PHE A C 1
ATOM 1664 O O . PHE A 1 210 ? -4.597 23.886 -8.609 1.00 41.94 210 PHE A O 1
ATOM 1671 N N . VAL A 1 211 ? -2.449 24.519 -8.450 1.00 40.62 211 VAL A N 1
ATOM 1672 C CA . VAL A 1 211 ? -2.024 23.996 -9.763 1.00 40.62 211 VAL A CA 1
ATOM 1673 C C . VAL A 1 211 ? -0.509 23.772 -9.764 1.00 40.62 211 VAL A C 1
ATOM 1675 O O . VAL A 1 211 ? 0.272 24.680 -9.471 1.00 40.62 211 VAL A O 1
ATOM 1678 N N . ASN A 1 212 ? -0.056 22.586 -10.165 1.00 40.94 212 ASN A N 1
ATOM 1679 C CA . ASN A 1 212 ? 1.346 22.369 -10.495 1.00 40.94 212 ASN A CA 1
ATOM 1680 C C . ASN A 1 212 ? 1.688 23.092 -11.814 1.00 40.94 212 ASN A C 1
ATOM 1682 O O . ASN A 1 212 ? 1.388 22.626 -12.911 1.00 40.94 212 ASN A O 1
ATOM 1686 N N . MET A 1 213 ? 2.337 24.253 -11.703 1.00 38.09 213 MET A N 1
ATOM 1687 C CA . MET A 1 213 ? 2.685 25.134 -12.831 1.00 38.09 213 MET A CA 1
ATOM 1688 C C . MET A 1 213 ? 3.654 24.512 -13.857 1.00 38.09 213 MET A C 1
ATOM 1690 O O . MET A 1 213 ? 3.819 25.070 -14.936 1.00 38.09 213 MET A O 1
ATOM 1694 N N . ALA A 1 214 ? 4.294 23.374 -13.557 1.00 48.78 214 ALA A N 1
ATOM 1695 C CA . ALA A 1 214 ? 5.199 22.694 -14.490 1.00 48.78 214 ALA A CA 1
ATOM 1696 C C . ALA A 1 214 ? 4.478 21.766 -15.488 1.00 48.78 214 ALA A C 1
ATOM 1698 O O . ALA A 1 214 ? 5.037 21.447 -16.534 1.00 48.78 214 ALA A O 1
ATOM 1699 N N . ASN A 1 215 ? 3.264 21.306 -15.170 1.00 46.69 215 ASN A N 1
ATOM 1700 C CA . ASN A 1 215 ? 2.516 20.339 -15.983 1.00 46.69 215 ASN A CA 1
ATOM 1701 C C . ASN A 1 215 ? 1.007 20.643 -16.097 1.00 46.69 215 ASN A C 1
ATOM 1703 O O . ASN A 1 215 ? 0.285 19.864 -16.711 1.00 46.69 215 ASN A O 1
ATOM 1707 N N . GLY A 1 216 ? 0.522 21.748 -15.519 1.00 39.88 216 GLY A N 1
ATOM 1708 C CA . GLY A 1 216 ? -0.874 22.190 -15.623 1.00 39.88 216 GLY A CA 1
ATOM 1709 C C . GLY A 1 216 ? -1.882 21.340 -14.844 1.00 39.88 216 GLY A C 1
ATOM 1710 O O . GLY A 1 216 ? -3.077 21.617 -14.917 1.00 39.88 216 GLY A O 1
ATOM 1711 N N . GLN A 1 217 ? -1.432 20.335 -14.084 1.00 40.62 217 GLN A N 1
ATOM 1712 C CA . GLN A 1 217 ? -2.315 19.544 -13.228 1.00 40.62 217 GLN A CA 1
ATOM 1713 C C . GLN A 1 217 ? -2.849 20.428 -12.103 1.00 40.62 217 GLN A C 1
ATOM 1715 O O . GLN A 1 217 ? -2.070 21.008 -11.338 1.00 40.62 217 GLN A O 1
ATOM 1720 N N . ARG A 1 218 ? -4.176 20.534 -12.002 1.00 38.53 218 ARG A N 1
ATOM 1721 C CA . ARG A 1 218 ? -4.841 21.142 -10.847 1.00 38.53 218 ARG A CA 1
ATOM 1722 C C . ARG A 1 218 ? -4.422 20.390 -9.577 1.00 38.53 218 ARG A C 1
ATOM 1724 O O . ARG A 1 218 ? -4.119 19.197 -9.618 1.00 38.53 218 ARG A O 1
ATOM 1731 N N . GLY A 1 219 ? -4.315 21.117 -8.463 1.00 43.44 219 GLY A N 1
ATOM 1732 C CA . GLY A 1 219 ? -4.103 20.537 -7.132 1.00 43.44 219 GLY A CA 1
ATOM 1733 C C . GLY A 1 219 ? -5.131 19.433 -6.885 1.00 43.44 219 G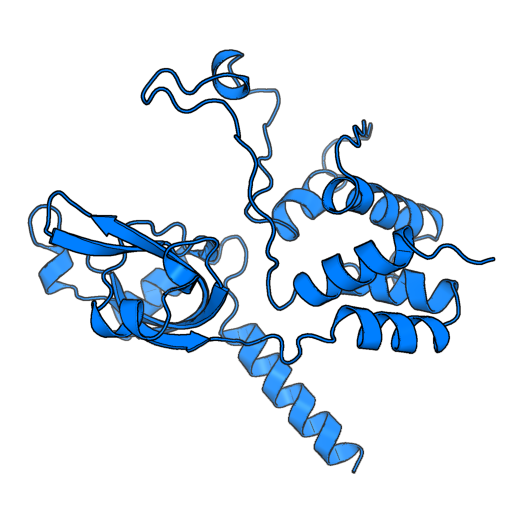LY A C 1
ATOM 1734 O O . GLY A 1 219 ? -6.186 19.492 -7.507 1.00 43.44 219 GLY A O 1
ATOM 1735 N N . PRO A 1 220 ? -4.804 18.434 -6.045 1.00 38.19 220 PRO A N 1
ATOM 1736 C CA . PRO A 1 220 ? -5.339 17.070 -6.102 1.00 38.19 220 PRO A CA 1
ATOM 1737 C C . PRO A 1 220 ? -6.801 17.028 -6.564 1.00 38.19 220 PRO A C 1
ATOM 1739 O O . PRO A 1 220 ? -7.714 17.239 -5.768 1.00 38.19 220 PRO A O 1
ATOM 1742 N N . GLU A 1 221 ? -6.987 16.833 -7.875 1.00 29.14 221 GLU A N 1
ATOM 1743 C CA . GLU A 1 221 ? -8.290 16.549 -8.468 1.00 29.14 221 GLU A CA 1
ATOM 1744 C C . GLU A 1 221 ? -8.744 15.182 -7.953 1.00 29.14 221 GLU A C 1
ATOM 1746 O O . GLU A 1 221 ? -7.922 14.288 -7.736 1.00 29.14 221 GLU A O 1
ATOM 1751 N N . GLU A 1 222 ? -10.046 15.095 -7.678 1.00 35.53 222 GLU A N 1
ATOM 1752 C CA . GLU A 1 222 ? -10.767 13.980 -7.064 1.00 35.53 222 GLU A CA 1
ATOM 1753 C C . GLU A 1 222 ? -10.136 12.609 -7.328 1.00 35.53 222 GLU A C 1
ATOM 1755 O O . GLU A 1 222 ? -10.083 12.124 -8.456 1.00 35.53 222 GLU A O 1
ATOM 1760 N N . ALA A 1 223 ? -9.677 11.964 -6.253 1.00 29.20 223 ALA A N 1
ATOM 1761 C CA . ALA A 1 223 ? -9.279 10.569 -6.305 1.00 29.20 223 ALA A CA 1
ATOM 1762 C C . ALA A 1 223 ? -10.532 9.696 -6.200 1.00 29.20 223 ALA A C 1
ATOM 1764 O O . ALA A 1 223 ? -11.155 9.603 -5.136 1.00 29.20 223 ALA A O 1
ATOM 1765 N N . ASP A 1 224 ? -10.866 9.063 -7.322 1.00 30.06 224 ASP A N 1
ATOM 1766 C CA . ASP A 1 224 ? -11.843 7.991 -7.412 1.00 30.06 224 ASP A CA 1
ATOM 1767 C C . ASP A 1 224 ? -11.600 6.912 -6.345 1.00 30.06 224 ASP A C 1
ATOM 1769 O O . ASP A 1 224 ? -10.474 6.537 -5.989 1.00 30.06 224 ASP A O 1
ATOM 1773 N N . ARG A 1 225 ? -12.715 6.449 -5.782 1.00 37.78 225 ARG A N 1
ATOM 1774 C CA . ARG A 1 225 ? -12.775 5.494 -4.676 1.00 37.78 225 ARG A CA 1
ATOM 1775 C C . ARG A 1 225 ? -12.390 4.110 -5.183 1.00 37.78 225 ARG A C 1
ATOM 1777 O O . ARG A 1 225 ? -13.142 3.564 -5.963 1.00 37.78 225 ARG A O 1
ATOM 1784 N N . TYR A 1 226 ? -11.355 3.472 -4.634 1.00 34.59 226 TYR A N 1
ATOM 1785 C CA . TYR A 1 226 ? -11.396 2.056 -4.225 1.00 34.59 226 TYR A CA 1
ATOM 1786 C C . TYR A 1 226 ? -10.152 1.695 -3.394 1.00 34.59 226 TYR A C 1
ATOM 1788 O O . TYR A 1 226 ? -9.066 2.251 -3.537 1.00 34.59 226 TYR A O 1
ATOM 1796 N N . GLN A 1 227 ? -10.382 0.806 -2.436 1.00 36.22 227 GLN A N 1
ATOM 1797 C CA . GLN A 1 227 ? -9.651 0.641 -1.182 1.00 36.22 227 GLN A CA 1
ATOM 1798 C C . GLN A 1 227 ? -8.530 -0.442 -1.245 1.00 36.22 227 GLN A C 1
ATOM 1800 O O . GLN A 1 227 ? -8.514 -1.291 -2.134 1.00 36.22 227 GLN A O 1
ATOM 1805 N N . SER A 1 228 ? -7.616 -0.424 -0.259 1.00 37.69 228 SER A N 1
ATOM 1806 C CA . SER A 1 228 ? -6.519 -1.392 -0.006 1.00 37.69 228 SER A CA 1
ATOM 1807 C C . SER A 1 228 ? -6.943 -2.647 0.722 1.00 37.69 228 SER A C 1
ATOM 1809 O O . SER A 1 228 ? -7.592 -2.508 1.720 1.00 37.69 228 SER A O 1
ATOM 1811 N N . ILE A 1 229 ? -6.525 -3.860 0.364 1.00 35.06 229 ILE A N 1
ATOM 1812 C CA . ILE A 1 229 ? -7.048 -5.117 0.964 1.00 35.06 229 ILE A CA 1
ATOM 1813 C C . ILE A 1 229 ? -7.059 -5.147 2.505 1.00 35.06 229 ILE A C 1
ATOM 1815 O O . ILE A 1 229 ? -8.061 -5.549 3.088 1.00 35.06 229 ILE A O 1
ATOM 1819 N N . HIS A 1 230 ? -6.008 -4.668 3.181 1.00 35.72 230 HIS A N 1
ATOM 1820 C CA . HIS A 1 230 ? -6.006 -4.555 4.650 1.00 35.72 230 HIS A CA 1
ATOM 1821 C C . HIS A 1 230 ? -6.758 -3.324 5.174 1.00 35.72 230 HIS A C 1
ATOM 1823 O O . HIS A 1 230 ? -7.272 -3.333 6.288 1.00 35.72 230 HIS A O 1
ATOM 1829 N N . ARG A 1 231 ? -6.869 -2.277 4.354 1.00 44.19 231 ARG A N 1
ATOM 1830 C CA . ARG A 1 231 ? -7.504 -0.988 4.679 1.00 44.19 231 ARG A CA 1
ATOM 1831 C C . ARG A 1 231 ? -8.942 -0.862 4.124 1.00 44.19 231 ARG A C 1
ATOM 1833 O O . ARG A 1 231 ? -9.633 0.098 4.426 1.00 44.19 231 ARG A O 1
ATOM 1840 N N . CYS A 1 232 ? -9.402 -1.851 3.360 1.00 37.03 232 CYS A N 1
ATOM 1841 C CA . CYS A 1 232 ? -10.705 -2.070 2.729 1.00 37.03 232 CYS A CA 1
ATOM 1842 C C . CYS A 1 232 ? -11.684 -2.544 3.772 1.00 37.03 232 CYS A C 1
ATOM 1844 O O . CYS A 1 232 ? -12.787 -2.024 3.872 1.00 37.03 232 CYS A O 1
ATOM 1846 N N . ALA A 1 233 ? -11.240 -3.516 4.571 1.00 39.12 233 ALA A N 1
ATOM 1847 C CA . ALA A 1 233 ? -11.964 -3.933 5.751 1.00 39.12 233 ALA A CA 1
ATOM 1848 C C . ALA A 1 233 ? -12.132 -2.729 6.683 1.00 39.12 233 ALA A C 1
ATOM 1850 O O . ALA A 1 233 ? -13.256 -2.410 7.036 1.00 39.12 233 ALA A O 1
ATOM 1851 N N . ALA A 1 234 ? -11.056 -1.985 6.971 1.00 39.28 234 ALA A N 1
ATOM 1852 C CA . ALA A 1 234 ? -11.117 -0.792 7.815 1.00 39.28 234 ALA A CA 1
ATOM 1853 C C . ALA A 1 234 ? -12.077 0.282 7.277 1.00 39.28 234 ALA A C 1
ATOM 1855 O O . ALA A 1 234 ? -13.028 0.645 7.955 1.00 39.28 234 ALA A O 1
ATOM 1856 N N . LEU A 1 235 ? -11.894 0.753 6.040 1.00 42.28 235 LEU A N 1
ATOM 1857 C CA . LEU A 1 235 ? -12.739 1.788 5.428 1.00 42.28 235 LEU A CA 1
ATOM 1858 C C . LEU A 1 235 ? -14.187 1.324 5.205 1.00 42.28 235 LEU A C 1
ATOM 1860 O O . LEU A 1 235 ? -15.103 2.118 5.395 1.00 42.28 235 LEU A O 1
ATOM 1864 N N . GLY A 1 236 ? -14.417 0.051 4.871 1.00 42.50 236 GLY A N 1
ATOM 1865 C CA . GLY A 1 236 ? -15.755 -0.545 4.798 1.00 42.50 236 GLY A CA 1
ATOM 1866 C C . GLY A 1 236 ? -16.445 -0.626 6.164 1.00 42.50 236 GLY A C 1
ATOM 1867 O O . GLY A 1 236 ? -17.612 -0.253 6.283 1.00 42.50 236 GLY A O 1
ATOM 1868 N N . LEU A 1 237 ? -15.717 -1.033 7.208 1.00 43.53 237 LEU A N 1
ATOM 1869 C CA . LEU A 1 237 ? -16.198 -1.039 8.592 1.00 43.53 237 LEU A CA 1
ATOM 1870 C C . LEU A 1 237 ? -16.510 0.393 9.072 1.00 43.53 237 LEU A C 1
ATOM 1872 O O . LEU A 1 237 ? -17.564 0.618 9.666 1.00 43.53 237 LEU A O 1
ATOM 1876 N N . ILE A 1 238 ? -15.650 1.375 8.767 1.00 45.19 238 ILE A N 1
ATOM 1877 C CA . ILE A 1 238 ? -15.826 2.800 9.117 1.00 45.19 238 ILE A CA 1
ATOM 1878 C C . ILE A 1 238 ? -17.050 3.397 8.407 1.00 45.19 238 ILE A C 1
ATOM 1880 O O . ILE A 1 238 ? -17.839 4.109 9.025 1.00 45.19 238 ILE A O 1
ATOM 1884 N N . GLN A 1 239 ? -17.248 3.088 7.123 1.00 38.69 239 GLN A N 1
ATOM 1885 C CA . GLN A 1 239 ? -18.361 3.621 6.334 1.00 38.69 239 GLN A CA 1
ATOM 1886 C C . GLN A 1 239 ? -19.723 3.074 6.795 1.00 38.69 239 GLN A C 1
ATOM 1888 O O . GLN A 1 239 ? -20.726 3.781 6.715 1.00 38.69 239 GLN A O 1
ATOM 1893 N N . ILE A 1 240 ? -19.766 1.853 7.333 1.00 46.72 240 ILE A N 1
ATOM 1894 C CA . ILE A 1 240 ? -20.975 1.262 7.934 1.00 46.72 240 ILE A CA 1
ATOM 1895 C C . ILE A 1 240 ? -21.206 1.781 9.352 1.00 46.72 240 ILE A C 1
ATOM 1897 O O . ILE A 1 240 ? -22.342 2.095 9.705 1.00 46.72 240 ILE A O 1
ATOM 1901 N N . ALA A 1 241 ? -20.136 1.968 10.132 1.00 46.56 241 ALA A N 1
ATOM 1902 C CA . ALA A 1 241 ? -20.206 2.567 11.463 1.00 46.56 241 ALA A CA 1
ATOM 1903 C C . ALA A 1 241 ? -20.841 3.968 11.461 1.00 46.56 241 ALA A C 1
ATOM 1905 O O . ALA A 1 241 ? -21.501 4.335 12.430 1.00 46.56 241 ALA A O 1
ATOM 1906 N N . LEU A 1 242 ? -20.639 4.739 10.387 1.00 44.28 242 LEU A N 1
ATOM 1907 C CA . LEU A 1 242 ? -21.108 6.122 10.275 1.00 44.28 242 LEU A CA 1
ATOM 1908 C C . LEU A 1 242 ? -22.446 6.268 9.525 1.00 44.28 242 LEU A C 1
ATOM 1910 O O . LEU A 1 242 ? -23.170 7.224 9.789 1.00 44.28 242 LEU A O 1
ATOM 1914 N N . ARG A 1 243 ? -22.828 5.315 8.656 1.00 40.03 243 ARG A N 1
ATOM 1915 C CA . ARG A 1 243 ? -24.117 5.339 7.925 1.00 40.03 243 ARG A CA 1
ATOM 1916 C C . ARG A 1 243 ? -25.288 4.679 8.652 1.00 40.03 243 ARG A C 1
ATOM 1918 O O . ARG A 1 243 ? -26.428 5.039 8.373 1.00 40.03 243 ARG A O 1
ATOM 1925 N N . HIS A 1 244 ? -25.028 3.768 9.590 1.00 41.97 244 HIS A N 1
ATOM 1926 C CA . HIS A 1 244 ? -26.065 3.152 10.425 1.00 41.97 244 HIS A CA 1
ATOM 1927 C C . HIS A 1 244 ? -25.809 3.382 11.924 1.00 41.97 244 HIS A C 1
ATOM 1929 O O . HIS A 1 244 ? -25.546 2.432 12.666 1.00 41.97 244 HIS A O 1
ATOM 1935 N N . PRO A 1 245 ? -25.896 4.636 12.407 1.00 38.00 245 PRO A N 1
ATOM 1936 C CA . PRO A 1 245 ? -25.935 4.922 13.830 1.00 38.00 245 PRO A CA 1
ATOM 1937 C C . PRO A 1 245 ? -27.365 4.673 14.326 1.00 38.00 245 PRO A C 1
ATOM 1939 O O . PRO A 1 245 ? -28.144 5.611 14.464 1.00 38.00 245 PRO A O 1
ATOM 1942 N N . HIS A 1 246 ? -27.760 3.416 14.535 1.00 39.16 246 HIS A N 1
ATOM 1943 C CA . HIS A 1 246 ? -28.965 3.153 15.327 1.00 39.16 246 HIS A CA 1
ATOM 1944 C C . HIS A 1 246 ? -28.604 2.962 16.811 1.00 39.16 246 HIS A C 1
ATOM 1946 O O . HIS A 1 246 ? -27.486 2.523 17.097 1.00 39.16 246 HIS A O 1
ATOM 1952 N N . PRO A 1 247 ? -29.499 3.408 17.716 1.00 35.75 247 PRO A N 1
ATOM 1953 C CA . PRO A 1 247 ? -29.218 3.662 19.130 1.00 35.75 247 PRO A CA 1
ATOM 1954 C C . PRO A 1 247 ? -28.849 2.413 19.929 1.00 35.75 247 PRO A C 1
ATOM 1956 O O . PRO A 1 247 ? -29.332 1.314 19.577 1.00 35.75 247 PRO A O 1
#

Sequence (247 aa):
DEDEIDEGLKIVERQLKDRTVRTGEEELFKAWAREKGSVKLIDLIKARLDSKNDCFVAELPSLGLRDVRINDRLVHDNERMLTDGFYAELNLTYDGAIAQEKSGRPFAIEGLRAIQLSKADVLSVLDRGRSQFTTDEWKRLLVRSVGLEPETLSERAQMVALLRMVPFVENNFNMVELGPRGTGKSHLYQQISPYSHLVSGGKATVAKMFVNMANGQRGPEEADRYQSIHRCAALGLIQIALRHPHP

Foldseek 3Di:
DVVVVVVVVVVVVVVQVQAEQDVPCLVVLVVCLVPVQKDKHKFFWAWDQPPVVRAIAIDGLSNRDTGAHEDPVQCVVPVCSPPLTAIWTWIKGAAPVQVPDDPGRGIYTPDIDGPDPPDPCLLVVLLVVVVVDDPVVLLQVLCVLLVHHVVVDDPVRSVVSLVLLCPVQDPPDDDDDDDDPPPCSCVSQVRQDSLRDDDDPPPDDPCQQAADPVPGRGRDDDNDDDGDPSNNCNNSSSNSSVPDPDD

Secondary structure (DSSP, 8-state):
-HHHHHHHHHHHHHHHHHHBPPTT-HHHHHHHHHHHSEEEEEEEEEEEEETTTTEEEEEEGGGTEEEEEE-HHHHHTTGGGGTT-EEEEEEEEE-TTGGGSTT---EEEEEEEE-----TTHHHHHHHHHTTS-HHHHHHHHHHHTT--GGGS-HHHHHHHHHTTGGGTSTT--------TTSSTTHHHHHH-TT-----TTT--THHHHB-TTT-PBTT--------HHHHHHHHHHHHHHH----

pLDDT: mean 74.25, std 20.28, range [29.14, 97.94]